Protein AF-A0A4Y2LKD5-F1 (afdb_monomer)

Solvent-accessible surface area (backbone atoms only — not comparable to full-atom values): 12701 Å² total; per-residue (Å²): 136,82,85,85,82,84,82,80,87,75,72,91,69,82,83,75,70,80,81,50,68,47,68,40,66,68,53,30,55,49,43,66,74,71,52,76,78,76,96,69,83,77,82,49,71,68,49,50,55,50,52,51,52,49,51,53,51,49,36,49,56,74,25,33,44,78,57,79,71,76,74,76,83,75,75,57,66,70,58,49,52,47,50,52,50,28,55,50,28,48,54,48,21,74,72,69,66,44,65,65,37,46,53,53,23,54,53,44,47,52,50,48,53,52,52,52,50,51,52,53,48,51,53,50,47,54,55,56,70,70,53,48,93,88,42,72,63,42,58,57,55,53,56,70,69,48,77,77,86,71,80,78,75,66,58,55,44,98,90,64,52,71,42,81,53,72,64,54,44,51,49,44,50,50,52,54,50,51,61,73,70,52,80,82,81,66,81,82,70,84,60,96,80,74,84,72,81,82,78,83,85,130

Radius of gyration: 35.4 Å; Cα contacts (8 Å, |Δi|>4): 92; chains: 1; bounding box: 112×60×82 Å

pLDDT: mean 81.17, std 16.31, range [39.53, 98.19]

Structure (mmCIF, N/CA/C/O backbone):
data_AF-A0A4Y2LKD5-F1
#
_entry.id   AF-A0A4Y2LKD5-F1
#
loop_
_atom_site.group_PDB
_atom_site.id
_atom_site.type_symbol
_atom_site.label_atom_id
_atom_site.label_alt_id
_atom_site.label_comp_id
_atom_site.label_asym_id
_atom_site.label_entity_id
_atom_site.label_seq_id
_atom_site.pdbx_PDB_ins_code
_atom_site.Cartn_x
_atom_site.Cartn_y
_atom_site.Cartn_z
_atom_site.occupancy
_atom_site.B_iso_or_equiv
_atom_site.auth_seq_id
_atom_site.auth_comp_id
_atom_site.auth_asym_id
_atom_site.auth_atom_id
_atom_site.pdbx_PDB_model_num
ATOM 1 N N . HIS A 1 1 ? 27.602 18.304 -46.133 1.00 49.47 1 HIS A N 1
ATOM 2 C CA . HIS A 1 1 ? 28.149 17.913 -44.817 1.00 49.47 1 HIS A CA 1
ATOM 3 C C . HIS A 1 1 ? 27.519 16.594 -44.402 1.00 49.47 1 HIS A C 1
ATOM 5 O O . HIS A 1 1 ? 26.300 16.537 -44.309 1.00 49.47 1 HIS A O 1
ATOM 11 N N . LEU A 1 2 ? 28.315 15.533 -44.248 1.00 43.44 2 LEU A N 1
ATOM 12 C CA . LEU A 1 2 ? 27.830 14.239 -43.754 1.00 43.44 2 LEU A CA 1
ATOM 13 C C . LEU A 1 2 ? 27.886 14.229 -42.217 1.00 43.44 2 LEU A C 1
ATOM 15 O O . LEU A 1 2 ? 28.857 14.745 -41.660 1.00 43.44 2 LEU A O 1
ATOM 19 N N . PRO A 1 3 ? 26.871 13.687 -41.526 1.00 58.53 3 PRO A N 1
ATOM 20 C CA . PRO A 1 3 ?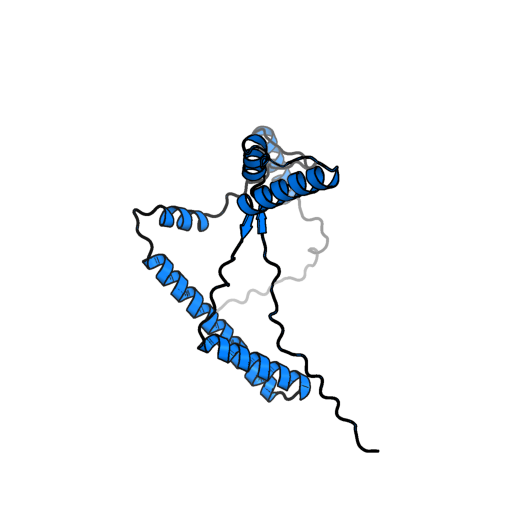 26.861 13.641 -40.071 1.00 58.53 3 PRO A CA 1
ATOM 21 C C . PRO A 1 3 ? 27.871 12.612 -39.549 1.00 58.53 3 PRO A C 1
ATOM 23 O O . PRO A 1 3 ? 27.891 11.461 -39.982 1.00 58.53 3 PRO A O 1
ATOM 26 N N . VAL A 1 4 ? 28.691 13.031 -38.585 1.00 56.66 4 VAL A N 1
ATOM 27 C CA . VAL A 1 4 ? 29.603 12.153 -37.843 1.00 56.66 4 VAL A CA 1
ATOM 28 C C . VAL A 1 4 ? 28.795 11.416 -36.781 1.00 56.66 4 VAL A C 1
ATOM 30 O O . VAL A 1 4 ? 28.179 12.037 -35.916 1.00 56.66 4 VAL A O 1
ATOM 33 N N . THR A 1 5 ? 28.773 10.087 -36.853 1.00 59.06 5 THR A N 1
ATOM 34 C CA . THR A 1 5 ? 28.129 9.237 -35.847 1.00 59.06 5 THR A CA 1
ATOM 35 C C . THR A 1 5 ? 29.167 8.866 -34.792 1.00 59.06 5 THR A C 1
ATOM 37 O O . THR A 1 5 ? 30.138 8.178 -35.094 1.00 59.06 5 THR A O 1
ATOM 40 N N . LEU A 1 6 ? 28.989 9.344 -33.561 1.00 57.38 6 LEU A N 1
ATOM 41 C CA . LEU A 1 6 ? 29.840 8.977 -32.428 1.00 57.38 6 LEU A CA 1
ATOM 42 C C . LEU A 1 6 ? 29.201 7.792 -31.697 1.00 57.38 6 LEU A C 1
ATOM 44 O O . LEU A 1 6 ? 28.106 7.919 -31.152 1.00 57.38 6 LEU A O 1
ATOM 48 N N . ALA A 1 7 ? 29.879 6.645 -31.693 1.00 58.03 7 ALA A N 1
ATOM 49 C CA . ALA A 1 7 ? 29.518 5.495 -30.871 1.00 58.03 7 ALA A CA 1
ATOM 50 C C . ALA A 1 7 ? 30.393 5.505 -29.612 1.00 58.03 7 ALA A C 1
ATOM 52 O O . ALA A 1 7 ? 31.608 5.342 -29.694 1.00 58.03 7 ALA A O 1
ATOM 53 N N . LEU A 1 8 ? 29.778 5.738 -28.453 1.00 58.50 8 LEU A N 1
ATOM 54 C CA . LEU A 1 8 ? 30.445 5.618 -27.160 1.00 58.50 8 LEU A CA 1
ATOM 55 C C . LEU A 1 8 ? 30.251 4.187 -26.656 1.00 58.50 8 LEU A C 1
ATOM 57 O O . LEU A 1 8 ? 29.134 3.795 -26.320 1.00 58.50 8 LEU A O 1
ATOM 61 N N . ASP A 1 9 ? 31.335 3.417 -26.616 1.00 54.53 9 ASP A N 1
ATOM 62 C CA . ASP A 1 9 ? 31.366 2.113 -25.960 1.00 54.53 9 ASP A CA 1
ATOM 63 C C . ASP A 1 9 ? 31.506 2.321 -24.450 1.00 54.53 9 ASP A C 1
ATOM 65 O O . ASP A 1 9 ? 32.598 2.393 -23.885 1.00 54.53 9 ASP A O 1
ATOM 69 N N . THR A 1 10 ? 30.375 2.508 -23.779 1.00 61.59 10 THR A N 1
ATOM 70 C CA . THR A 1 10 ? 30.333 2.400 -22.325 1.00 61.59 10 THR A CA 1
ATOM 71 C C . THR A 1 10 ? 30.221 0.920 -21.989 1.00 61.59 10 THR A C 1
ATOM 73 O O . THR A 1 10 ? 29.119 0.363 -22.000 1.00 61.59 10 THR A O 1
ATOM 76 N N . GLY A 1 11 ? 31.362 0.286 -21.710 1.00 57.94 11 GLY A N 1
ATOM 77 C CA . GLY A 1 11 ? 31.418 -1.076 -21.194 1.00 57.94 11 GLY A CA 1
ATOM 78 C C . GLY A 1 11 ? 30.427 -1.305 -20.046 1.00 57.94 11 GLY A C 1
ATOM 79 O O . GLY A 1 11 ? 30.014 -0.394 -19.324 1.00 57.94 11 GLY A O 1
ATOM 80 N N . ARG A 1 12 ? 29.999 -2.557 -19.892 1.00 51.66 12 ARG A N 1
ATOM 81 C CA . ARG A 1 12 ? 28.982 -2.956 -18.917 1.00 51.66 12 ARG A CA 1
ATOM 82 C C . ARG A 1 12 ? 29.592 -2.981 -17.512 1.00 51.66 12 ARG A C 1
ATOM 84 O O . ARG A 1 12 ? 30.070 -4.015 -17.060 1.00 51.66 12 ARG A O 1
ATOM 91 N N . PHE A 1 13 ? 29.584 -1.848 -16.819 1.00 52.62 13 PHE A N 1
ATOM 92 C CA . PHE A 1 13 ? 29.977 -1.808 -15.412 1.00 52.62 13 PHE A CA 1
ATOM 93 C C . PHE A 1 13 ? 28.852 -2.390 -14.545 1.00 52.62 13 PHE A C 1
ATOM 95 O O . PHE A 1 13 ? 27.688 -2.015 -14.730 1.00 52.62 13 PHE A O 1
ATOM 102 N N . PRO A 1 14 ? 29.146 -3.302 -13.602 1.00 48.81 14 PRO A N 1
ATOM 103 C CA . PRO A 1 14 ? 28.166 -3.686 -12.601 1.00 48.81 14 PRO A CA 1
ATOM 104 C C . PRO A 1 14 ? 27.797 -2.438 -11.791 1.00 48.81 14 PRO A C 1
ATOM 106 O O . PRO A 1 14 ? 28.651 -1.792 -11.186 1.00 48.81 14 PRO A O 1
ATOM 109 N N . ILE A 1 15 ? 26.514 -2.074 -11.803 1.00 49.25 15 ILE A N 1
ATOM 110 C CA . ILE A 1 15 ? 25.981 -1.056 -10.897 1.00 49.25 15 ILE A CA 1
ATOM 111 C C . ILE A 1 15 ? 25.926 -1.719 -9.521 1.00 49.25 15 ILE A C 1
ATOM 113 O O . ILE A 1 15 ? 24.925 -2.338 -9.161 1.00 49.25 15 ILE A O 1
ATOM 117 N N . ASN A 1 16 ? 27.023 -1.638 -8.774 1.00 50.56 16 ASN A N 1
ATOM 118 C CA . ASN A 1 16 ? 27.035 -2.031 -7.375 1.00 50.56 16 ASN A CA 1
ATOM 119 C C . ASN A 1 16 ? 26.176 -1.010 -6.625 1.00 50.56 16 ASN A C 1
ATOM 121 O O . ASN A 1 16 ? 26.590 0.124 -6.389 1.00 50.56 16 ASN A O 1
ATOM 125 N N . SER A 1 17 ? 24.939 -1.385 -6.304 1.00 53.03 17 SER A N 1
ATOM 126 C CA . SER A 1 17 ? 24.147 -0.652 -5.320 1.00 53.03 17 SER A CA 1
ATOM 127 C C . SER A 1 17 ? 24.956 -0.561 -4.022 1.00 53.03 17 SER A C 1
ATOM 129 O O . SER A 1 17 ? 25.536 -1.580 -3.639 1.00 53.03 17 SER A O 1
ATOM 131 N N . PRO A 1 18 ? 25.013 0.605 -3.352 1.00 56.25 18 PRO A N 1
ATOM 132 C CA . PRO A 1 18 ? 25.802 0.759 -2.138 1.00 56.25 18 PRO A CA 1
ATOM 133 C C . PRO A 1 18 ? 25.390 -0.313 -1.130 1.00 56.25 18 PRO A C 1
ATOM 135 O O . PRO A 1 18 ? 24.211 -0.447 -0.793 1.00 56.25 18 PRO A O 1
ATOM 138 N N . GLU A 1 19 ? 26.359 -1.114 -0.694 1.00 59.44 19 GLU A N 1
ATOM 139 C CA . GLU A 1 19 ? 26.136 -2.139 0.313 1.00 59.44 19 GLU A CA 1
ATOM 140 C C . GLU A 1 19 ? 25.688 -1.449 1.602 1.00 59.44 19 GLU A C 1
ATOM 142 O O . GLU A 1 19 ? 26.428 -0.698 2.238 1.00 59.44 19 GLU A O 1
ATOM 147 N N . HIS A 1 20 ? 24.425 -1.647 1.968 1.00 62.00 20 HIS A N 1
ATOM 148 C CA . HIS A 1 20 ? 23.896 -1.103 3.205 1.00 62.00 20 HIS A CA 1
ATOM 149 C C . HIS A 1 20 ? 24.354 -1.993 4.361 1.00 62.00 20 HIS A C 1
ATOM 151 O O . HIS A 1 20 ? 23.748 -3.023 4.658 1.00 6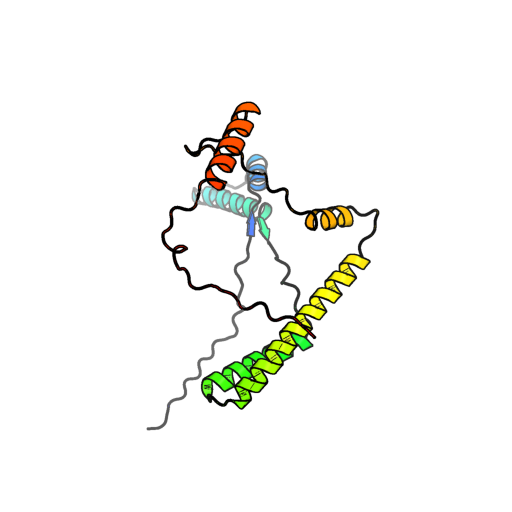2.00 20 HIS A O 1
ATOM 157 N N . PHE A 1 21 ? 25.433 -1.592 5.025 1.00 70.00 21 PHE A N 1
ATOM 158 C CA . PHE A 1 21 ? 25.868 -2.216 6.267 1.00 70.00 21 PHE A CA 1
ATOM 159 C C . PHE A 1 21 ? 25.026 -1.727 7.442 1.00 70.00 21 PHE A C 1
ATOM 161 O O . PHE A 1 21 ? 24.611 -0.569 7.513 1.00 70.00 21 PHE A O 1
ATOM 168 N N . SER A 1 22 ? 24.770 -2.628 8.383 1.00 78.00 22 SER A N 1
ATOM 169 C CA . SER A 1 22 ? 24.226 -2.278 9.686 1.00 78.00 22 SER A CA 1
ATOM 170 C C . SER A 1 22 ? 25.164 -2.754 10.766 1.00 78.00 22 SER A C 1
ATOM 172 O O . SER A 1 22 ? 25.283 -3.955 11.007 1.00 78.00 22 SER A O 1
ATOM 174 N N . THR A 1 23 ? 25.782 -1.800 11.443 1.00 83.50 23 THR A N 1
ATOM 175 C CA . THR A 1 23 ? 26.684 -2.064 12.558 1.00 83.50 23 THR A CA 1
ATOM 176 C C . THR A 1 23 ? 25.889 -2.183 13.852 1.00 83.50 23 THR A C 1
ATOM 178 O O . THR A 1 23 ? 25.117 -1.288 14.205 1.00 83.50 23 THR A O 1
ATOM 181 N N . ASN A 1 24 ? 26.065 -3.291 14.573 1.00 88.44 24 ASN A N 1
ATOM 182 C CA . ASN A 1 24 ? 25.613 -3.406 15.952 1.00 88.44 24 ASN A CA 1
ATOM 183 C C . ASN A 1 24 ? 26.645 -2.723 16.862 1.00 88.44 24 ASN A C 1
ATOM 185 O O . ASN A 1 24 ? 27.663 -3.314 17.218 1.00 88.44 24 ASN A O 1
ATOM 189 N N . TRP A 1 25 ? 26.375 -1.472 17.240 1.00 89.00 25 TRP A N 1
ATOM 190 C CA . TRP A 1 25 ? 27.285 -0.662 18.055 1.00 89.00 25 TRP A CA 1
ATOM 191 C C . TRP A 1 25 ? 27.527 -1.216 19.465 1.00 89.00 25 TRP A C 1
ATOM 193 O O . TRP A 1 25 ? 28.579 -0.953 20.045 1.00 89.00 25 TRP A O 1
ATOM 203 N N . GLU A 1 26 ? 26.590 -1.976 20.034 1.00 89.94 26 GLU A N 1
ATOM 204 C CA . GLU A 1 26 ? 26.798 -2.638 21.328 1.00 89.94 26 GLU A CA 1
ATOM 205 C C . GLU A 1 26 ? 27.777 -3.800 21.193 1.00 89.94 26 GLU A C 1
ATOM 207 O O . GLU A 1 26 ? 28.719 -3.898 21.979 1.00 89.94 26 GLU A O 1
ATOM 212 N N . ASN A 1 27 ? 27.623 -4.612 20.143 1.00 89.19 27 ASN A N 1
ATOM 213 C CA . ASN A 1 27 ? 28.560 -5.692 19.847 1.00 89.19 27 ASN A CA 1
ATOM 214 C C . ASN A 1 27 ? 29.949 -5.148 19.478 1.00 89.19 27 ASN A C 1
ATOM 216 O O . ASN A 1 27 ? 30.952 -5.647 19.968 1.00 89.19 27 ASN A O 1
ATOM 220 N N . PHE A 1 28 ? 30.020 -4.062 18.701 1.00 91.00 28 PHE A N 1
ATOM 221 C CA . PHE A 1 28 ? 31.280 -3.376 18.399 1.00 91.00 28 PHE A CA 1
ATOM 222 C C . PHE A 1 28 ? 32.025 -2.961 19.675 1.00 91.00 28 PHE A C 1
ATOM 224 O O . PHE A 1 28 ? 33.202 -3.270 19.847 1.00 91.00 28 PHE A O 1
ATOM 231 N N . ARG A 1 29 ? 31.323 -2.316 20.619 1.00 89.50 29 ARG A N 1
ATOM 232 C CA . ARG A 1 29 ? 31.902 -1.939 21.920 1.00 89.50 29 ARG A CA 1
ATOM 233 C C . ARG A 1 29 ? 32.320 -3.154 22.738 1.00 89.50 29 ARG A C 1
ATOM 235 O O . ARG A 1 29 ? 33.318 -3.080 23.445 1.00 89.50 29 ARG A O 1
ATOM 242 N N . HIS A 1 30 ? 31.557 -4.241 22.675 1.00 90.88 30 HIS A N 1
ATOM 243 C CA . HIS A 1 30 ? 31.904 -5.485 23.349 1.00 90.88 30 HIS A CA 1
ATOM 244 C C . HIS A 1 30 ? 33.199 -6.078 22.775 1.00 90.88 30 HIS A C 1
ATOM 246 O O . HIS A 1 30 ? 34.120 -6.372 23.529 1.00 90.88 30 HIS A O 1
ATOM 252 N N . ILE A 1 31 ? 33.319 -6.163 21.448 1.00 88.94 31 ILE A N 1
ATOM 253 C CA . ILE A 1 31 ? 34.521 -6.661 20.769 1.00 88.94 31 ILE A CA 1
ATOM 254 C C . ILE A 1 31 ? 35.739 -5.817 21.153 1.00 88.94 31 ILE A C 1
ATOM 256 O O . ILE A 1 31 ? 36.738 -6.376 21.585 1.00 88.94 31 ILE A O 1
ATOM 260 N N . LEU A 1 32 ? 35.643 -4.484 21.120 1.00 88.12 32 LEU A N 1
ATOM 261 C CA . LEU A 1 32 ? 36.763 -3.620 21.515 1.00 88.12 32 LEU A CA 1
ATOM 262 C C . LEU A 1 32 ? 37.171 -3.757 22.987 1.00 88.12 32 LEU A C 1
ATOM 264 O O . LEU A 1 32 ? 38.333 -3.554 23.320 1.00 88.12 32 LEU A O 1
ATOM 268 N N . LYS A 1 33 ? 36.228 -4.074 23.881 1.00 86.88 33 LYS A N 1
ATOM 269 C CA . LYS A 1 33 ? 36.523 -4.242 25.311 1.00 86.88 33 LYS A CA 1
ATOM 270 C C . LYS A 1 33 ? 37.221 -5.560 25.628 1.00 86.88 33 LYS A C 1
ATOM 272 O O . LYS A 1 33 ? 38.005 -5.603 26.569 1.00 86.88 33 LYS A O 1
ATOM 277 N N . PHE A 1 34 ? 36.897 -6.626 24.898 1.00 84.31 34 PHE A N 1
ATOM 278 C CA . PHE A 1 34 ? 37.325 -7.984 25.243 1.00 84.31 34 PHE A CA 1
ATOM 279 C C . PHE A 1 34 ? 38.335 -8.589 24.267 1.00 84.31 34 PHE A C 1
ATOM 281 O O . PHE A 1 34 ? 38.981 -9.575 24.616 1.00 84.31 34 PHE A O 1
ATOM 288 N N . LYS A 1 35 ? 38.496 -8.024 23.065 1.00 82.19 35 LYS A N 1
ATOM 289 C CA . LYS A 1 35 ? 39.458 -8.504 22.073 1.00 82.19 35 LYS A CA 1
ATOM 290 C C . LYS A 1 35 ? 40.810 -7.818 22.299 1.00 82.19 35 LYS A C 1
ATOM 292 O O . LYS A 1 35 ? 40.906 -6.604 22.116 1.00 82.19 35 LYS A O 1
ATOM 297 N N . PRO A 1 36 ? 41.853 -8.556 22.716 1.00 75.38 36 PRO A N 1
ATOM 298 C CA . PRO A 1 36 ? 43.182 -7.984 22.854 1.00 75.38 36 PRO A CA 1
ATOM 299 C C . PRO A 1 36 ? 43.731 -7.595 21.479 1.00 75.38 36 PRO A C 1
ATOM 301 O O . PRO A 1 36 ? 43.427 -8.240 20.472 1.00 75.38 36 PRO A O 1
ATOM 304 N N . LEU A 1 37 ? 44.559 -6.550 21.445 1.00 72.25 37 LEU A N 1
ATOM 305 C CA . LEU A 1 37 ? 45.289 -6.186 20.235 1.00 72.25 37 LEU A CA 1
ATOM 306 C C . LEU A 1 37 ? 46.183 -7.359 19.797 1.00 72.25 37 LEU A C 1
ATOM 308 O O . LEU A 1 37 ? 46.749 -8.049 20.654 1.00 72.25 37 LEU A O 1
ATOM 312 N N . PRO A 1 38 ? 46.322 -7.602 18.483 1.00 70.69 38 PRO A N 1
ATOM 313 C CA . PRO A 1 38 ? 47.222 -8.632 17.988 1.00 70.69 38 PRO A CA 1
ATOM 314 C C . PRO A 1 38 ? 48.655 -8.338 18.442 1.00 70.69 38 PRO A C 1
ATOM 316 O O . PRO A 1 38 ? 49.066 -7.183 18.535 1.00 70.69 38 PRO A O 1
ATOM 319 N N . ALA A 1 39 ? 49.430 -9.387 18.716 1.00 70.31 39 ALA A N 1
ATOM 320 C CA . ALA A 1 39 ? 50.832 -9.241 19.086 1.00 70.31 39 ALA A CA 1
ATOM 321 C C . ALA A 1 39 ? 51.637 -8.703 17.887 1.00 70.31 39 ALA A C 1
ATOM 323 O O . ALA A 1 39 ? 5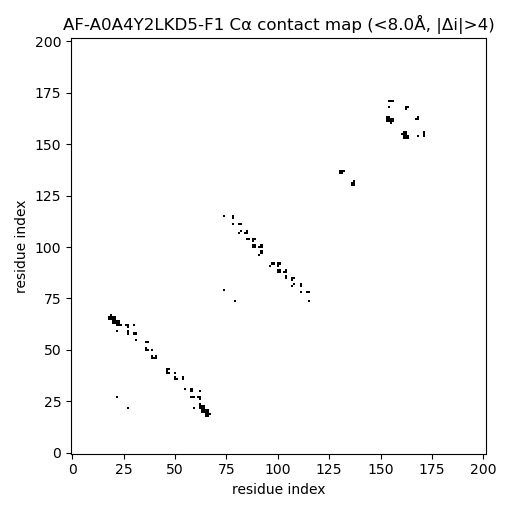2.036 -9.458 17.001 1.00 70.31 39 ALA A O 1
ATOM 324 N N . CYS A 1 40 ? 51.858 -7.391 17.850 1.00 66.75 40 CYS A N 1
ATOM 325 C CA . CYS A 1 40 ? 52.646 -6.706 16.833 1.00 66.75 40 CYS A CA 1
ATOM 326 C C . CYS A 1 40 ? 54.023 -6.312 17.384 1.00 66.75 40 CYS A C 1
ATOM 328 O O . CYS A 1 40 ? 54.165 -5.899 18.535 1.00 66.75 40 CYS A O 1
ATOM 330 N N . LYS A 1 41 ? 55.063 -6.460 16.556 1.00 71.81 41 LYS A N 1
ATOM 331 C CA . LYS A 1 41 ? 56.413 -5.983 16.875 1.00 71.81 41 LYS A CA 1
ATOM 332 C C . LYS A 1 41 ? 56.439 -4.477 16.643 1.00 71.81 41 LYS A C 1
ATOM 334 O O . LYS A 1 41 ? 56.496 -4.043 15.501 1.00 71.81 41 LYS A O 1
ATOM 339 N N . ILE A 1 42 ? 56.348 -3.706 17.719 1.00 68.94 42 ILE A N 1
ATOM 340 C CA . ILE A 1 42 ? 56.324 -2.245 17.655 1.00 68.94 42 ILE A CA 1
ATOM 341 C C . ILE A 1 42 ? 57.756 -1.768 17.418 1.00 68.94 42 ILE A C 1
ATOM 343 O O . ILE A 1 42 ? 58.559 -1.735 18.350 1.00 68.94 42 ILE A O 1
ATOM 347 N N . THR A 1 43 ? 58.087 -1.473 16.163 1.00 76.44 43 THR A N 1
ATOM 348 C CA . THR A 1 43 ? 59.426 -0.997 15.778 1.00 76.44 43 THR A CA 1
ATOM 349 C C . THR A 1 43 ? 59.366 0.450 15.280 1.00 76.44 43 THR A C 1
ATOM 351 O O . THR A 1 43 ? 60.344 1.180 15.418 1.00 76.44 43 THR A O 1
ATOM 354 N N . SER A 1 44 ? 58.205 0.874 14.768 1.00 81.00 44 SER A N 1
ATOM 355 C CA . SER A 1 44 ? 57.885 2.225 14.298 1.00 81.00 44 SER A CA 1
ATOM 356 C C . SER A 1 44 ? 56.498 2.678 14.780 1.00 81.00 44 SER A C 1
ATOM 358 O O . SER A 1 44 ? 55.652 1.850 15.116 1.00 81.00 44 SER A O 1
ATOM 360 N N . ASP A 1 45 ? 56.247 3.989 14.780 1.00 81.00 45 ASP A N 1
ATOM 361 C CA . ASP A 1 45 ? 54.935 4.586 15.087 1.00 81.00 45 ASP A CA 1
ATOM 362 C C . ASP A 1 45 ? 53.858 4.135 14.079 1.00 81.00 45 ASP A C 1
ATOM 364 O O . ASP A 1 45 ? 52.751 3.751 14.457 1.00 81.00 45 ASP A O 1
ATOM 368 N N . ASP A 1 46 ? 54.245 4.003 12.805 1.00 82.06 46 ASP A N 1
ATOM 369 C CA . ASP A 1 46 ? 53.399 3.444 11.742 1.00 82.06 46 ASP A CA 1
ATOM 370 C C . ASP A 1 46 ? 52.915 2.016 12.059 1.00 82.06 46 ASP A C 1
ATOM 372 O O . ASP A 1 46 ? 51.818 1.618 11.658 1.00 82.06 46 ASP A O 1
ATOM 376 N N . ASP A 1 47 ? 53.704 1.218 12.787 1.00 78.31 47 ASP A N 1
ATOM 377 C CA . ASP A 1 47 ? 53.307 -0.146 13.158 1.00 78.31 47 ASP A CA 1
ATOM 378 C C . ASP A 1 47 ? 52.164 -0.126 14.185 1.00 78.31 47 ASP A C 1
ATOM 380 O O . ASP A 1 47 ? 51.289 -0.997 14.166 1.00 78.31 47 ASP A O 1
ATOM 384 N N . VAL A 1 48 ? 52.149 0.884 15.062 1.00 79.62 48 VAL A N 1
ATOM 385 C CA . VAL A 1 48 ? 51.100 1.089 16.069 1.00 79.62 48 VAL A CA 1
ATOM 386 C C . VAL A 1 48 ? 49.810 1.534 15.392 1.00 79.62 48 VAL A C 1
ATOM 388 O O . VAL A 1 48 ? 48.757 0.936 15.630 1.00 79.62 48 VAL A O 1
ATOM 391 N N . GLU A 1 49 ? 49.881 2.535 14.512 1.00 84.88 49 GLU A N 1
ATOM 392 C CA . GLU A 1 49 ? 48.708 3.036 13.790 1.00 84.88 49 GLU A CA 1
ATOM 393 C C . GLU A 1 49 ? 48.065 1.944 12.931 1.00 84.88 49 GLU A C 1
ATOM 395 O O . GLU A 1 49 ? 46.844 1.761 12.954 1.00 84.88 49 GLU A O 1
ATOM 400 N N . ASN A 1 50 ? 48.880 1.150 12.233 1.00 83.94 50 ASN A N 1
ATOM 401 C CA . ASN A 1 50 ? 48.392 0.052 11.406 1.00 83.94 50 ASN A CA 1
ATOM 402 C C . ASN A 1 50 ? 47.741 -1.065 12.234 1.00 83.94 50 ASN A C 1
ATOM 404 O O . ASN A 1 50 ? 46.706 -1.600 11.825 1.00 83.94 50 ASN A O 1
ATOM 408 N N . ALA A 1 51 ? 48.290 -1.398 13.407 1.00 82.19 51 ALA A N 1
ATOM 409 C CA . ALA A 1 51 ? 47.699 -2.393 14.303 1.00 82.19 51 ALA A CA 1
ATOM 410 C C . ALA A 1 51 ? 46.347 -1.926 14.870 1.00 82.19 51 ALA A C 1
ATOM 412 O O . ALA A 1 51 ? 45.370 -2.683 14.868 1.00 82.19 51 ALA A O 1
ATOM 413 N N . VAL A 1 52 ? 46.260 -0.661 15.294 1.00 84.50 52 VAL A N 1
ATOM 414 C CA . VAL A 1 52 ? 45.013 -0.061 15.789 1.00 84.50 52 VAL A CA 1
ATOM 415 C C . VAL A 1 52 ? 43.975 0.001 14.672 1.00 84.50 52 VAL A C 1
ATOM 417 O O . VAL A 1 52 ? 42.856 -0.482 14.845 1.00 84.50 52 VAL A O 1
ATOM 420 N N . HIS A 1 53 ? 44.344 0.508 13.496 1.00 85.94 53 HIS A N 1
ATOM 421 C CA . HIS A 1 53 ? 43.448 0.592 12.343 1.00 85.94 53 HIS A CA 1
ATOM 422 C C . HIS A 1 53 ? 42.952 -0.780 11.883 1.00 85.94 53 HIS A C 1
ATOM 424 O O . HIS A 1 53 ? 41.769 -0.946 11.582 1.00 85.94 53 HIS A O 1
ATOM 430 N N . GLY A 1 54 ? 43.838 -1.779 11.870 1.00 84.69 54 GLY A N 1
ATOM 431 C CA . GLY A 1 54 ? 43.496 -3.167 11.572 1.00 84.69 54 GLY A CA 1
ATOM 432 C C . GLY A 1 54 ? 42.468 -3.724 12.553 1.00 84.69 54 GLY A C 1
ATOM 433 O O . GLY A 1 54 ? 41.427 -4.220 12.125 1.00 84.69 54 GLY A O 1
ATOM 434 N N . SER A 1 55 ? 42.704 -3.559 13.857 1.00 85.25 55 SER A N 1
ATOM 435 C CA . SER A 1 55 ? 41.789 -4.039 14.902 1.00 85.25 55 SER A CA 1
ATOM 436 C C . SER A 1 55 ? 40.418 -3.350 14.865 1.00 85.25 55 SER A C 1
ATOM 438 O O . SER A 1 55 ? 39.389 -4.005 15.028 1.00 85.25 55 SER A O 1
ATOM 440 N N . LEU A 1 56 ? 40.379 -2.043 14.573 1.00 88.06 56 LEU A N 1
ATOM 441 C CA . LEU A 1 56 ? 39.137 -1.285 14.420 1.00 88.06 56 LEU A CA 1
ATOM 442 C C . LEU A 1 56 ? 38.350 -1.741 13.193 1.00 88.06 56 LEU A C 1
ATOM 444 O O . LEU A 1 56 ? 37.136 -1.920 13.281 1.00 88.06 56 LEU A O 1
ATOM 448 N N . LYS A 1 57 ? 39.028 -1.956 12.059 1.00 87.06 57 LYS A N 1
ATOM 449 C CA . LYS A 1 57 ? 38.403 -2.497 10.846 1.00 87.06 57 LYS A CA 1
ATOM 450 C C . LYS A 1 57 ? 37.858 -3.898 11.078 1.00 87.06 57 LYS A C 1
ATOM 452 O O . LYS A 1 57 ? 36.728 -4.166 10.692 1.00 87.06 57 LYS A O 1
ATOM 457 N N . GLU A 1 58 ? 38.622 -4.758 11.740 1.00 86.69 58 GLU A N 1
ATOM 458 C CA . GLU A 1 58 ? 38.215 -6.126 12.049 1.00 86.69 58 GLU A CA 1
ATOM 459 C C . GLU A 1 58 ? 36.984 -6.137 12.969 1.00 86.69 58 GLU A C 1
ATOM 461 O O . GLU A 1 58 ? 35.955 -6.720 12.621 1.00 86.69 58 GLU A O 1
ATOM 466 N N . ALA A 1 59 ? 37.018 -5.381 14.071 1.00 87.25 59 ALA A N 1
ATOM 467 C CA . ALA A 1 5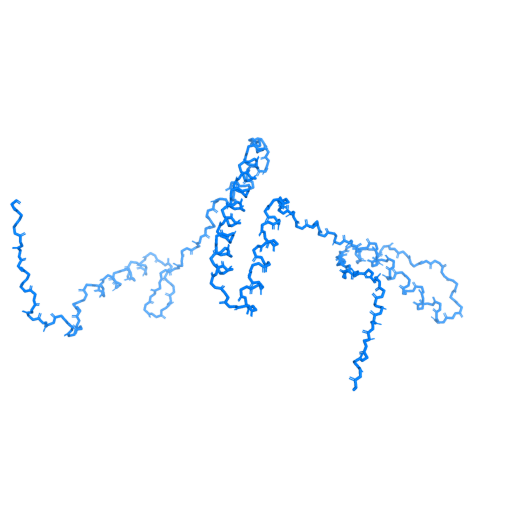9 ? 35.874 -5.221 14.969 1.00 87.25 59 ALA A CA 1
ATOM 468 C C . ALA A 1 59 ? 34.651 -4.624 14.252 1.00 87.25 59 ALA A C 1
ATOM 470 O O . ALA A 1 59 ? 33.510 -5.013 14.519 1.00 87.25 59 ALA A O 1
ATOM 471 N N . LEU A 1 60 ? 34.862 -3.694 13.317 1.00 87.44 60 LEU A N 1
ATOM 472 C CA . LEU A 1 60 ? 33.794 -3.104 12.513 1.00 87.44 60 LEU A CA 1
ATOM 473 C C . LEU A 1 60 ? 33.183 -4.123 11.546 1.00 87.44 60 LEU A C 1
ATOM 475 O O . LEU A 1 60 ? 31.962 -4.144 11.401 1.00 87.44 60 LEU A O 1
ATOM 479 N N . THR A 1 61 ? 33.995 -4.975 10.915 1.00 85.19 61 THR A N 1
ATOM 480 C CA . THR A 1 61 ? 33.504 -6.048 10.038 1.00 85.19 61 THR A CA 1
ATOM 481 C C . THR A 1 61 ? 32.772 -7.141 10.812 1.00 85.19 61 THR A C 1
ATOM 483 O O . THR A 1 61 ? 31.717 -7.575 10.369 1.00 85.19 61 THR A O 1
ATOM 486 N N . GLU A 1 62 ? 33.255 -7.524 11.997 1.00 86.56 62 GLU A N 1
ATOM 487 C CA . GLU A 1 62 ? 32.617 -8.534 12.855 1.00 86.56 62 GLU A CA 1
ATOM 488 C C . GLU A 1 62 ? 31.287 -8.051 13.450 1.00 86.56 62 GLU A C 1
ATOM 490 O O . GLU A 1 62 ? 30.341 -8.820 13.622 1.00 86.56 62 GLU A O 1
ATOM 495 N N . SER A 1 63 ? 31.198 -6.760 13.776 1.00 86.62 63 SER A N 1
ATOM 496 C CA . SER A 1 63 ? 29.979 -6.147 14.318 1.00 86.62 63 SER A CA 1
ATOM 497 C C . SER A 1 63 ? 29.005 -5.657 13.246 1.00 86.62 63 SER A C 1
ATOM 499 O O . SER A 1 63 ? 27.859 -5.321 13.571 1.00 86.62 63 SER A O 1
ATOM 501 N N . SER A 1 64 ? 29.430 -5.604 11.983 1.00 85.94 64 SER A N 1
ATOM 502 C CA . SER A 1 64 ? 28.583 -5.209 10.862 1.00 85.94 64 SER A CA 1
ATOM 503 C C . SER A 1 64 ? 27.969 -6.419 10.187 1.00 85.94 64 SER A C 1
ATOM 505 O O . SER A 1 64 ? 28.632 -7.386 9.840 1.00 85.94 64 SER A O 1
ATOM 507 N N . THR A 1 65 ? 26.670 -6.331 9.940 1.00 79.56 65 THR A N 1
ATOM 508 C CA . THR A 1 65 ? 25.946 -7.307 9.128 1.00 79.56 65 THR A CA 1
ATOM 509 C C . THR A 1 65 ? 25.521 -6.641 7.830 1.00 79.56 65 THR A C 1
ATOM 511 O O . THR A 1 65 ? 25.023 -5.508 7.827 1.00 79.56 65 THR A O 1
ATOM 514 N N . GLN A 1 66 ? 25.741 -7.327 6.710 1.00 70.75 66 GLN A N 1
ATOM 515 C CA . GLN A 1 66 ? 25.249 -6.873 5.417 1.00 70.75 66 GLN A CA 1
ATOM 516 C C . GLN A 1 66 ? 23.725 -6.984 5.425 1.00 70.75 66 GLN A C 1
ATOM 518 O O . GLN A 1 66 ? 23.166 -8.074 5.567 1.00 70.75 66 GLN A O 1
ATOM 523 N N . LYS A 1 67 ? 23.028 -5.850 5.302 1.00 65.19 67 LYS A N 1
ATOM 524 C CA . LYS A 1 67 ? 21.574 -5.868 5.163 1.00 65.19 67 LYS A CA 1
ATOM 525 C C . LYS A 1 67 ? 21.235 -6.181 3.718 1.00 65.19 67 LYS A C 1
ATOM 527 O O . LYS A 1 67 ? 21.043 -5.280 2.904 1.00 65.19 67 LYS A O 1
ATOM 532 N N . PHE A 1 68 ? 21.093 -7.463 3.414 1.00 62.50 68 PHE A N 1
ATOM 533 C CA . PHE A 1 68 ? 20.319 -7.862 2.252 1.00 62.50 68 PHE A CA 1
ATOM 534 C C . PHE A 1 68 ? 18.855 -7.568 2.568 1.00 62.50 68 PHE A C 1
ATOM 536 O O . PHE A 1 68 ? 18.229 -8.230 3.393 1.00 62.50 68 PHE A O 1
ATOM 543 N N . LYS A 1 69 ? 18.310 -6.510 1.967 1.00 63.28 69 LYS A N 1
ATOM 544 C CA . LYS A 1 69 ? 16.859 -6.434 1.833 1.00 63.28 69 LYS A CA 1
ATOM 545 C C . LYS A 1 69 ? 16.506 -7.427 0.745 1.00 63.28 69 LYS A C 1
ATOM 547 O O . LYS A 1 69 ? 16.981 -7.262 -0.380 1.00 63.28 69 LYS A O 1
ATOM 552 N N . ASP A 1 70 ? 15.693 -8.423 1.078 1.00 64.69 70 ASP A N 1
ATOM 553 C CA . ASP A 1 70 ? 15.087 -9.251 0.047 1.00 64.69 70 ASP A CA 1
ATOM 554 C C . ASP A 1 70 ? 14.454 -8.316 -0.988 1.00 64.69 70 ASP A C 1
ATOM 556 O O . ASP A 1 70 ? 13.758 -7.358 -0.608 1.00 64.69 70 ASP A O 1
ATOM 560 N N . PRO A 1 71 ? 14.737 -8.519 -2.287 1.00 69.81 71 PRO A N 1
ATOM 561 C CA . PRO A 1 71 ? 14.103 -7.731 -3.319 1.00 69.81 71 PRO A CA 1
ATOM 562 C C . PRO A 1 71 ? 12.588 -7.779 -3.112 1.00 69.81 71 PRO A C 1
ATOM 564 O O . PRO A 1 71 ? 12.055 -8.851 -2.807 1.00 69.81 71 PRO A O 1
ATOM 567 N N . PRO A 1 72 ? 11.881 -6.648 -3.277 1.00 74.12 72 PRO A N 1
ATOM 568 C CA . PRO A 1 72 ? 10.434 -6.661 -3.180 1.00 74.12 72 PRO A CA 1
ATOM 569 C C . PRO A 1 72 ? 9.889 -7.720 -4.134 1.00 74.12 72 PRO A C 1
ATOM 571 O O . PRO A 1 72 ? 10.338 -7.837 -5.281 1.00 74.12 72 PRO A O 1
ATOM 574 N N . GLU A 1 73 ? 8.943 -8.508 -3.633 1.00 80.88 73 GLU A N 1
ATOM 575 C CA . GLU A 1 73 ? 8.358 -9.597 -4.396 1.00 80.88 73 GLU A CA 1
ATOM 576 C C . GLU A 1 73 ? 7.794 -9.061 -5.712 1.00 80.88 73 GLU A C 1
ATOM 578 O O . GLU A 1 73 ? 7.029 -8.092 -5.749 1.00 80.88 73 GLU A O 1
ATOM 583 N N . LYS A 1 74 ? 8.241 -9.661 -6.815 1.00 86.06 74 LYS A N 1
ATOM 584 C CA . LYS A 1 74 ? 7.888 -9.196 -8.152 1.00 86.06 74 LYS A CA 1
ATOM 585 C C . LYS A 1 74 ? 6.461 -9.627 -8.472 1.00 86.06 74 LYS A C 1
ATOM 587 O O . LYS A 1 74 ? 6.073 -10.754 -8.185 1.00 86.06 74 LYS A O 1
ATOM 592 N N . LEU A 1 75 ? 5.712 -8.739 -9.126 1.00 90.75 75 LEU A N 1
ATOM 593 C CA . LEU A 1 75 ? 4.411 -9.085 -9.698 1.00 90.75 75 LEU A CA 1
ATOM 594 C C . LEU A 1 75 ? 4.550 -10.224 -10.729 1.00 90.75 75 LEU A C 1
ATOM 596 O O . LEU A 1 75 ? 5.619 -10.350 -11.346 1.00 90.75 75 LEU A O 1
ATOM 600 N N . PRO A 1 76 ? 3.471 -10.994 -10.965 1.00 94.12 76 PRO A N 1
ATOM 601 C CA . PRO A 1 76 ? 3.398 -11.969 -12.047 1.00 94.12 76 PRO A CA 1
ATOM 602 C C . PRO A 1 76 ? 3.851 -11.386 -13.388 1.00 94.12 76 PRO A C 1
ATOM 604 O O . PRO A 1 76 ? 3.641 -10.200 -13.663 1.00 94.12 76 PRO A O 1
ATOM 607 N N . LEU A 1 77 ? 4.471 -12.226 -14.221 1.00 94.06 77 LEU A N 1
ATOM 608 C CA . LEU A 1 77 ? 5.011 -11.814 -15.522 1.00 94.06 77 LEU A CA 1
ATOM 609 C C . LEU A 1 77 ? 3.939 -11.163 -16.401 1.00 94.06 77 LEU A C 1
ATOM 611 O O . LEU A 1 77 ? 4.175 -10.084 -16.927 1.00 94.06 77 LEU A O 1
ATOM 615 N N . GLU A 1 78 ? 2.736 -11.731 -16.433 1.00 94.75 78 GLU A N 1
ATOM 616 C CA . GLU A 1 78 ? 1.602 -11.220 -17.213 1.00 94.75 78 GLU A CA 1
ATOM 617 C C . GLU A 1 78 ? 1.272 -9.753 -16.883 1.00 94.75 78 GLU A C 1
ATOM 619 O O . GLU A 1 78 ? 1.197 -8.899 -17.768 1.00 94.75 78 GLU A O 1
ATOM 624 N N . ILE A 1 79 ? 1.168 -9.422 -15.590 1.00 96.06 79 ILE A N 1
ATOM 625 C CA . ILE A 1 79 ? 0.887 -8.053 -15.129 1.00 96.06 79 ILE A CA 1
ATOM 626 C C . ILE A 1 79 ? 2.050 -7.120 -15.487 1.00 96.06 79 ILE A C 1
ATOM 628 O O . ILE A 1 79 ? 1.848 -5.960 -15.860 1.00 96.06 79 ILE A O 1
ATOM 632 N N . ARG A 1 80 ? 3.290 -7.612 -15.389 1.00 96.38 80 ARG A N 1
ATOM 633 C CA . ARG A 1 80 ? 4.484 -6.838 -15.749 1.00 96.38 80 ARG A CA 1
ATOM 634 C C . ARG A 1 80 ? 4.530 -6.541 -17.245 1.00 96.38 80 ARG A C 1
ATOM 636 O O . ARG A 1 80 ? 4.821 -5.403 -17.613 1.00 96.38 80 ARG A O 1
ATOM 643 N N . ASP A 1 81 ? 4.181 -7.498 -18.090 1.00 97.31 81 ASP A N 1
ATOM 644 C CA . ASP A 1 81 ? 4.139 -7.317 -19.540 1.00 97.31 81 ASP A CA 1
ATOM 645 C C . ASP A 1 81 ? 3.072 -6.290 -19.933 1.00 97.31 81 ASP A C 1
ATOM 647 O O . ASP A 1 81 ? 3.347 -5.368 -20.709 1.00 97.31 81 ASP A O 1
ATOM 651 N N . LYS A 1 82 ? 1.899 -6.321 -19.287 1.00 97.00 82 LYS A N 1
ATOM 652 C CA . LYS A 1 82 ? 0.881 -5.271 -19.451 1.00 97.00 82 LYS A CA 1
ATOM 653 C C . LYS A 1 82 ? 1.344 -3.902 -18.952 1.00 97.00 82 LYS A C 1
ATOM 655 O O . LYS A 1 82 ? 1.062 -2.885 -19.586 1.00 97.00 82 LYS A O 1
ATOM 660 N N . ILE A 1 83 ? 2.105 -3.838 -17.858 1.00 97.44 83 ILE A N 1
ATOM 661 C CA . ILE A 1 83 ? 2.749 -2.600 -17.387 1.00 97.44 83 ILE A CA 1
ATOM 662 C C . ILE A 1 83 ? 3.718 -2.052 -18.445 1.00 97.44 83 ILE A C 1
ATOM 664 O O . ILE A 1 83 ? 3.726 -0.841 -18.703 1.00 97.44 83 ILE A O 1
ATOM 668 N N . HIS A 1 84 ? 4.519 -2.919 -19.068 1.00 97.81 84 HIS A N 1
ATOM 669 C CA . HIS A 1 84 ? 5.433 -2.537 -20.142 1.00 97.81 84 HIS A CA 1
ATOM 670 C C . HIS A 1 84 ? 4.670 -2.008 -21.362 1.00 97.81 84 HIS A C 1
ATOM 672 O O . HIS A 1 84 ? 5.008 -0.927 -21.858 1.00 97.81 84 HIS A O 1
ATOM 678 N N . LEU A 1 85 ? 3.600 -2.693 -21.778 1.00 98.00 85 LEU A N 1
ATOM 679 C CA . LEU A 1 85 ? 2.719 -2.263 -22.864 1.00 98.00 85 LEU A CA 1
ATOM 680 C C . LEU A 1 85 ? 2.061 -0.910 -22.564 1.00 98.00 85 LEU A C 1
ATOM 682 O O . LEU A 1 85 ? 2.165 0.022 -23.359 1.00 98.00 85 LEU A O 1
ATOM 686 N N . ARG A 1 86 ? 1.470 -0.743 -21.379 1.00 98.12 86 ARG A N 1
ATOM 687 C CA . ARG A 1 86 ? 0.893 0.530 -20.921 1.00 98.12 86 ARG A CA 1
ATOM 688 C C . ARG A 1 86 ? 1.912 1.670 -21.001 1.00 98.12 86 ARG A C 1
ATOM 690 O O . ARG A 1 86 ? 1.605 2.759 -21.483 1.00 98.12 86 ARG A O 1
ATOM 697 N N . ASN A 1 87 ? 3.137 1.440 -20.529 1.00 97.81 87 ASN A N 1
ATOM 698 C CA . ASN A 1 87 ? 4.199 2.447 -20.566 1.00 97.81 87 ASN A CA 1
ATOM 699 C C . ASN A 1 87 ? 4.649 2.755 -22.004 1.00 97.81 87 ASN A C 1
ATOM 701 O O . ASN A 1 87 ? 5.008 3.893 -22.309 1.00 97.81 87 ASN A O 1
ATOM 705 N N . TYR A 1 88 ? 4.648 1.759 -22.894 1.00 98.06 88 TYR A N 1
ATOM 706 C CA . TYR A 1 88 ? 4.877 1.957 -24.323 1.00 98.06 88 TYR A CA 1
ATOM 707 C C . TYR A 1 88 ? 3.782 2.832 -24.949 1.00 98.06 88 TYR A C 1
ATOM 709 O O . TYR A 1 88 ? 4.114 3.859 -25.539 1.00 98.06 88 TYR A O 1
ATOM 717 N N . LEU A 1 89 ? 2.504 2.511 -24.731 1.00 98.06 89 LEU A N 1
ATOM 718 C CA . LEU A 1 89 ? 1.364 3.275 -25.251 1.00 98.06 89 LEU A CA 1
ATOM 719 C C . LEU A 1 89 ? 1.375 4.725 -24.758 1.00 98.06 89 LEU A C 1
ATOM 721 O O . LEU A 1 89 ? 1.209 5.650 -25.550 1.00 98.06 89 LEU A O 1
ATOM 725 N N . ARG A 1 90 ? 1.691 4.952 -23.475 1.00 97.94 90 ARG A N 1
ATOM 726 C CA . ARG A 1 90 ? 1.866 6.309 -22.931 1.00 97.94 90 ARG A CA 1
ATOM 727 C C . ARG A 1 90 ? 2.954 7.087 -23.673 1.00 97.94 90 ARG A C 1
ATOM 729 O O . ARG A 1 90 ? 2.750 8.256 -23.993 1.00 97.94 90 ARG A O 1
ATOM 736 N N . ARG A 1 91 ? 4.103 6.455 -23.947 1.00 98.19 91 ARG A N 1
ATOM 737 C CA . ARG A 1 91 ? 5.200 7.086 -24.700 1.00 98.19 91 ARG A CA 1
ATOM 738 C C . ARG A 1 91 ? 4.779 7.415 -26.132 1.00 98.19 91 ARG A C 1
ATOM 740 O O . ARG A 1 91 ? 5.109 8.498 -26.606 1.00 98.19 91 ARG A O 1
ATOM 747 N N . GLN A 1 92 ? 4.052 6.518 -26.800 1.00 97.75 92 GLN A N 1
ATOM 748 C CA . GLN A 1 92 ? 3.548 6.768 -28.154 1.00 97.75 92 GLN A CA 1
ATOM 749 C C . GLN A 1 92 ? 2.544 7.917 -28.176 1.00 97.75 92 GLN A C 1
ATOM 751 O O . GLN A 1 92 ? 2.713 8.845 -28.964 1.00 97.75 92 GLN A O 1
ATOM 756 N N . TRP A 1 93 ? 1.577 7.926 -27.255 1.00 97.88 93 TRP A N 1
ATOM 757 C CA . TRP A 1 93 ? 0.605 9.012 -27.133 1.00 97.88 93 TRP A CA 1
ATOM 758 C C . TRP A 1 93 ? 1.278 10.368 -26.876 1.00 97.88 93 TRP A C 1
ATOM 760 O O . TRP A 1 93 ? 0.937 11.359 -27.515 1.00 97.88 93 TRP A O 1
ATOM 770 N N . GLN A 1 94 ? 2.278 10.435 -25.992 1.00 96.94 94 GLN A N 1
ATOM 771 C CA . GLN A 1 94 ? 2.982 11.692 -25.705 1.00 96.94 94 GLN A CA 1
ATOM 772 C C . GLN A 1 94 ? 3.723 12.262 -26.923 1.00 96.94 94 GLN A C 1
ATOM 774 O O . GLN A 1 94 ? 3.791 13.484 -27.060 1.00 96.94 94 GLN A O 1
ATOM 779 N N . ARG A 1 95 ? 4.253 11.390 -27.792 1.00 97.38 95 ARG A N 1
ATOM 780 C CA . ARG A 1 95 ? 4.993 11.767 -29.007 1.00 97.38 95 ARG A CA 1
ATOM 781 C C . ARG A 1 95 ? 4.082 12.147 -30.167 1.00 97.38 95 ARG A C 1
ATOM 783 O O . ARG A 1 95 ? 4.301 13.167 -30.801 1.00 97.38 95 ARG A O 1
ATOM 790 N N . THR A 1 96 ? 3.086 11.315 -30.444 1.00 96.88 96 THR A N 1
ATOM 791 C CA . THR A 1 96 ? 2.224 11.437 -31.632 1.00 96.88 96 THR A CA 1
ATOM 792 C C . THR A 1 96 ? 0.988 12.292 -31.380 1.00 96.88 96 THR A C 1
ATOM 794 O O . THR A 1 96 ? 0.409 12.817 -32.321 1.00 96.88 96 THR A O 1
ATOM 797 N N . ARG A 1 97 ? 0.574 12.432 -30.110 1.00 96.50 97 ARG A N 1
ATOM 798 C CA . ARG A 1 97 ? -0.710 13.015 -29.683 1.00 96.50 97 ARG A CA 1
ATOM 799 C C . ARG A 1 97 ? -1.944 12.337 -30.290 1.00 96.50 97 ARG A C 1
ATOM 801 O O . ARG A 1 97 ? -3.037 12.886 -30.190 1.00 96.50 97 ARG A O 1
ATOM 808 N N . ASP A 1 98 ? -1.789 11.124 -30.814 1.00 96.62 98 ASP A N 1
ATOM 809 C CA . ASP A 1 98 ? -2.873 10.336 -31.394 1.00 96.62 98 ASP A CA 1
ATOM 810 C C . ASP A 1 98 ? -3.853 9.847 -30.298 1.00 96.62 98 ASP A C 1
ATOM 812 O O . ASP A 1 98 ? -3.415 9.283 -29.280 1.00 96.62 98 ASP A O 1
ATOM 816 N N . PRO A 1 99 ? -5.172 10.082 -30.455 1.00 96.69 99 PRO A N 1
ATOM 817 C CA . PRO A 1 99 ? -6.190 9.633 -29.509 1.00 96.69 99 PRO A CA 1
ATOM 818 C C . PRO A 1 99 ? -6.322 8.107 -29.391 1.00 96.69 99 PRO A C 1
ATOM 820 O O . PRO A 1 99 ? -6.742 7.642 -28.329 1.00 96.69 99 PRO A O 1
ATOM 823 N N . GLU A 1 100 ? -5.943 7.314 -30.394 1.00 97.12 100 GLU A N 1
ATOM 824 C CA . GLU A 1 100 ? -6.050 5.851 -30.311 1.00 97.12 100 GLU A CA 1
ATOM 825 C C . GLU A 1 100 ? -5.063 5.272 -29.290 1.00 97.12 100 GLU A C 1
ATOM 827 O O . GLU A 1 100 ? -5.451 4.496 -28.412 1.00 97.12 100 GLU A O 1
ATOM 832 N N . TYR A 1 101 ? -3.816 5.761 -29.264 1.00 97.88 101 TYR A N 1
ATOM 833 C CA . TYR A 1 101 ? -2.867 5.387 -28.207 1.00 97.88 101 TYR A CA 1
ATOM 834 C C . TYR A 1 101 ? -3.339 5.816 -26.815 1.00 97.88 101 TYR A C 1
ATOM 836 O O . TYR A 1 101 ? -3.054 5.1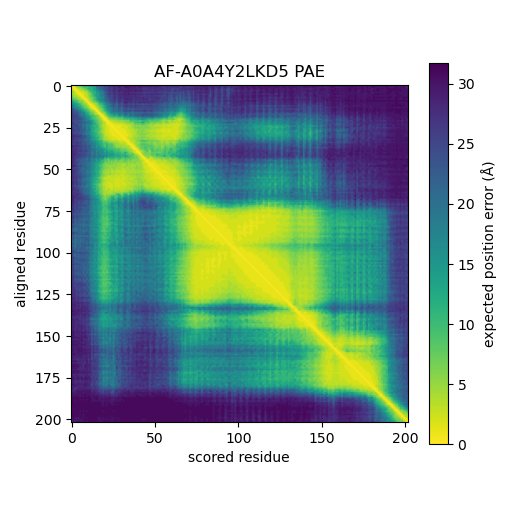29 -25.832 1.00 97.88 101 TYR A O 1
ATOM 844 N N . ARG A 1 102 ? -4.067 6.937 -26.708 1.00 97.12 102 ARG A N 1
ATOM 845 C CA . ARG A 1 102 ? -4.679 7.364 -25.443 1.00 97.12 102 ARG A CA 1
ATOM 846 C C . ARG A 1 102 ? -5.755 6.374 -25.002 1.00 97.12 102 ARG A C 1
ATOM 848 O O . ARG A 1 102 ? -5.752 5.975 -23.839 1.00 97.12 102 ARG A O 1
ATOM 855 N N . ARG A 1 103 ? -6.661 5.992 -25.906 1.00 98.06 103 ARG A N 1
ATOM 856 C CA . ARG A 1 103 ? -7.755 5.046 -25.642 1.00 98.06 103 ARG A CA 1
ATOM 857 C C . ARG A 1 103 ? -7.205 3.711 -25.138 1.00 98.06 103 ARG A C 1
ATOM 859 O O . ARG A 1 103 ? -7.567 3.278 -24.043 1.00 98.06 103 ARG A O 1
ATOM 866 N N . GLU A 1 104 ? -6.266 3.126 -25.878 1.00 97.94 104 GLU A N 1
ATOM 867 C CA . GLU A 1 104 ? -5.627 1.858 -25.511 1.00 97.94 104 GLU A CA 1
ATOM 868 C C . GLU A 1 104 ? -4.831 1.973 -24.205 1.00 97.94 104 GLU A C 1
ATOM 870 O O . GLU A 1 104 ? -4.896 1.092 -23.350 1.00 97.94 104 GLU A O 1
ATOM 875 N N . PHE A 1 105 ? -4.133 3.092 -23.974 1.00 98.12 105 PHE A N 1
ATOM 876 C CA . PHE A 1 105 ? -3.448 3.328 -22.702 1.00 98.12 105 PHE A CA 1
ATOM 877 C C . PHE A 1 105 ? -4.407 3.258 -21.508 1.00 98.12 105 PHE A C 1
ATOM 879 O O . PHE A 1 105 ? -4.080 2.604 -20.517 1.00 98.12 105 PHE A O 1
ATOM 886 N N . TYR A 1 106 ? -5.567 3.924 -21.576 1.00 97.75 106 TYR A N 1
ATOM 887 C CA . TYR A 1 106 ? -6.531 3.912 -20.473 1.00 97.75 106 TYR A CA 1
ATOM 888 C C . TYR A 1 106 ? -7.127 2.523 -20.252 1.00 97.75 106 TYR A C 1
ATOM 890 O O . TYR A 1 106 ? -7.198 2.095 -19.101 1.00 97.75 106 TYR A O 1
ATOM 898 N N . LYS A 1 107 ? -7.437 1.795 -21.331 1.00 98.12 107 LYS A N 1
ATOM 899 C CA . LYS A 1 107 ? -7.896 0.403 -21.267 1.00 98.12 107 LYS A CA 1
ATOM 900 C C . LYS A 1 107 ? -6.893 -0.490 -20.530 1.00 98.12 107 LYS A C 1
ATOM 902 O O . LYS A 1 107 ? -7.227 -1.064 -19.497 1.00 98.12 107 LYS A O 1
ATOM 907 N N . ILE A 1 108 ? -5.633 -0.523 -20.978 1.00 98.00 108 ILE A N 1
ATOM 908 C CA . ILE A 1 108 ? -4.593 -1.347 -20.337 1.00 98.00 108 ILE A CA 1
ATOM 909 C C . ILE A 1 108 ? -4.289 -0.862 -18.911 1.00 98.00 108 ILE A C 1
ATOM 911 O O . ILE A 1 108 ? -3.993 -1.661 -18.025 1.00 98.00 108 ILE A O 1
ATOM 915 N N . LYS A 1 109 ? -4.365 0.447 -18.644 1.00 97.81 109 LYS A N 1
ATOM 916 C CA . LYS A 1 109 ? -4.177 1.001 -17.294 1.00 97.81 109 LYS A CA 1
ATOM 917 C C . LYS A 1 109 ? -5.234 0.458 -16.322 1.00 97.81 109 LYS A C 1
ATOM 919 O O . LYS A 1 109 ? -4.862 0.085 -15.209 1.00 97.81 109 LYS A O 1
ATOM 924 N N . ASP A 1 110 ? -6.500 0.405 -16.729 1.00 98.00 110 ASP A N 1
ATOM 925 C CA . ASP A 1 110 ? -7.581 -0.129 -15.893 1.00 98.00 110 ASP A CA 1
ATOM 926 C C . ASP A 1 110 ? -7.478 -1.658 -15.744 1.00 98.00 110 ASP A C 1
ATOM 928 O O . ASP A 1 110 ? -7.629 -2.170 -14.634 1.00 98.00 110 ASP A O 1
ATOM 932 N N . GLU A 1 111 ? -7.108 -2.386 -16.807 1.00 97.88 111 GLU A N 1
ATOM 933 C CA . GLU A 1 111 ? -6.815 -3.828 -16.734 1.00 97.88 111 GLU A CA 1
ATOM 934 C C . GLU A 1 111 ? -5.705 -4.140 -15.719 1.00 97.88 111 GLU A C 1
ATOM 936 O O . GLU A 1 111 ? -5.905 -4.949 -14.815 1.00 97.88 111 GLU A O 1
ATOM 941 N N . VAL A 1 112 ? -4.564 -3.444 -15.798 1.00 97.75 112 VAL A N 1
ATOM 942 C CA . VAL A 1 112 ? -3.445 -3.620 -14.856 1.00 97.75 112 VAL A CA 1
ATOM 943 C C . VAL A 1 112 ? -3.885 -3.350 -13.419 1.00 97.75 112 VAL A C 1
ATOM 945 O O . VAL A 1 112 ? -3.477 -4.071 -12.507 1.00 97.75 112 VAL A O 1
ATOM 948 N N . ALA A 1 113 ? -4.699 -2.316 -13.192 1.00 97.62 113 ALA A N 1
ATOM 949 C CA . ALA A 1 113 ? -5.200 -1.997 -11.858 1.00 97.62 113 ALA A CA 1
ATOM 950 C C . ALA A 1 113 ? -6.086 -3.126 -11.306 1.00 97.62 113 ALA A C 1
ATOM 952 O O . ALA A 1 113 ? -5.910 -3.540 -10.156 1.00 97.62 113 ALA A O 1
ATOM 953 N N . ASN A 1 114 ? -6.989 -3.655 -12.134 1.00 97.69 114 ASN A N 1
ATOM 954 C CA . ASN A 1 114 ? -7.887 -4.745 -11.764 1.00 97.69 114 ASN A CA 1
ATOM 955 C C . ASN A 1 114 ? -7.131 -6.051 -11.497 1.00 97.69 114 ASN A C 1
ATOM 957 O O . ASN A 1 114 ? -7.333 -6.662 -10.449 1.00 97.69 114 ASN A O 1
ATOM 961 N N . GLU A 1 115 ? -6.218 -6.444 -12.382 1.00 97.12 115 GLU A N 1
ATOM 962 C CA . GLU A 1 115 ? -5.423 -7.668 -12.230 1.00 97.12 115 GLU A CA 1
ATOM 963 C C . GLU A 1 115 ? -4.490 -7.598 -11.027 1.00 97.12 115 GLU A C 1
ATOM 965 O O . GLU A 1 115 ? -4.408 -8.542 -10.244 1.00 97.12 115 GLU A O 1
ATOM 970 N N . THR A 1 116 ? -3.842 -6.450 -10.806 1.00 96.50 116 THR A N 1
ATOM 971 C CA . THR A 1 116 ? -2.999 -6.252 -9.618 1.00 96.50 116 THR A CA 1
ATOM 972 C C . THR A 1 116 ? -3.834 -6.370 -8.346 1.00 96.50 116 THR A C 1
ATOM 974 O O . THR A 1 116 ? -3.425 -7.034 -7.394 1.00 96.50 116 THR A O 1
ATOM 977 N N . LYS A 1 117 ? -5.031 -5.770 -8.323 1.00 96.62 117 LYS A N 1
ATOM 978 C CA . LYS A 1 117 ? -5.954 -5.884 -7.189 1.00 96.62 117 LYS A CA 1
ATOM 979 C C . LYS A 1 117 ? -6.364 -7.338 -6.951 1.00 96.62 117 LYS A C 1
ATOM 981 O O . LYS A 1 117 ? -6.297 -7.793 -5.813 1.00 96.62 117 LYS A O 1
ATOM 986 N N . GLN A 1 118 ? -6.762 -8.065 -7.995 1.00 96.69 118 GLN A N 1
ATOM 987 C CA . GLN A 1 118 ? -7.154 -9.474 -7.893 1.00 96.69 118 GLN A CA 1
ATOM 988 C C . GLN A 1 118 ? -6.004 -10.347 -7.388 1.00 96.69 118 GLN A C 1
ATOM 990 O O . GLN A 1 118 ? -6.196 -11.110 -6.445 1.00 96.69 118 GLN A O 1
ATOM 995 N N . HIS A 1 119 ? -4.801 -10.175 -7.935 1.00 95.75 119 HIS A N 1
ATOM 996 C CA . HIS A 1 119 ? -3.612 -10.902 -7.502 1.00 95.75 119 HIS A CA 1
ATOM 997 C C . HIS A 1 119 ? -3.300 -10.661 -6.017 1.00 95.75 119 HIS A C 1
ATOM 999 O O . HIS A 1 119 ? -3.075 -11.603 -5.258 1.00 95.75 119 HIS A O 1
ATOM 1005 N N . LEU A 1 120 ? -3.350 -9.403 -5.564 1.00 94.06 120 LEU A N 1
ATOM 1006 C CA . LEU A 1 120 ? -3.129 -9.065 -4.154 1.00 94.06 120 LEU A CA 1
ATOM 1007 C C . LEU A 1 120 ? -4.219 -9.635 -3.236 1.00 94.06 120 LEU A C 1
ATOM 1009 O O . LEU A 1 120 ? -3.912 -10.063 -2.122 1.00 94.06 120 LEU A O 1
ATOM 1013 N N . LEU A 1 121 ? -5.477 -9.662 -3.685 1.00 95.44 121 LEU A N 1
ATOM 1014 C CA . LEU A 1 121 ? -6.580 -10.275 -2.942 1.00 95.44 121 LEU A CA 1
ATOM 1015 C C . LEU A 1 121 ? -6.411 -11.792 -2.828 1.00 95.44 121 LEU A C 1
ATOM 1017 O O . LEU A 1 121 ? -6.530 -12.317 -1.726 1.00 95.44 121 LEU A O 1
ATOM 1021 N N . GLN A 1 122 ? -6.082 -12.480 -3.923 1.00 95.69 122 GLN A N 1
ATOM 1022 C CA . GLN A 1 122 ? -5.821 -13.924 -3.928 1.00 95.69 122 GLN A CA 1
ATOM 1023 C C . GLN A 1 122 ? -4.657 -14.281 -3.011 1.00 95.69 122 GLN A C 1
ATOM 1025 O O . GLN A 1 122 ? -4.776 -15.156 -2.159 1.00 95.69 122 GLN A O 1
ATOM 1030 N N . LYS A 1 123 ? -3.552 -13.541 -3.113 1.00 93.19 123 LYS A N 1
ATOM 1031 C CA . LYS A 1 123 ? -2.404 -13.718 -2.227 1.00 93.19 123 LYS A CA 1
ATOM 1032 C C . LYS A 1 123 ? -2.783 -13.515 -0.763 1.00 93.19 123 LYS A C 1
ATOM 1034 O O . LYS A 1 123 ? -2.341 -14.260 0.107 1.00 93.19 123 LYS A O 1
ATOM 1039 N N . ARG A 1 124 ? -3.613 -12.511 -0.469 1.00 91.00 124 ARG A N 1
ATOM 1040 C CA . ARG A 1 124 ? -4.118 -12.283 0.888 1.00 91.00 124 ARG A CA 1
ATOM 1041 C C . ARG A 1 124 ? -5.025 -13.424 1.355 1.00 91.00 124 ARG A C 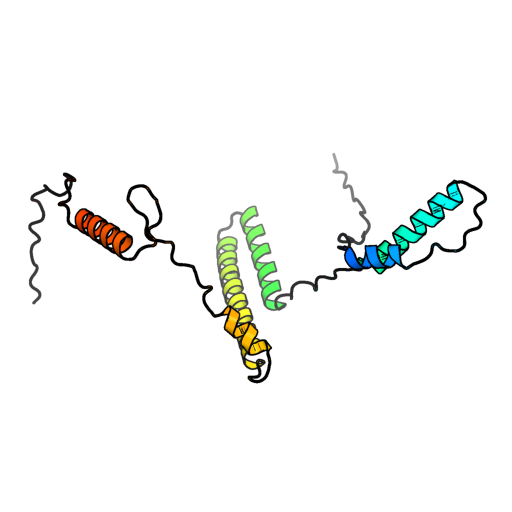1
ATOM 1043 O O . ARG A 1 124 ? -4.925 -13.799 2.516 1.00 91.00 124 ARG A O 1
ATOM 1050 N N . ALA A 1 125 ? -5.865 -13.976 0.483 1.00 93.88 125 ALA A N 1
ATOM 1051 C CA . ALA A 1 125 ? -6.710 -15.128 0.792 1.00 93.88 125 ALA A CA 1
ATOM 1052 C C . ALA A 1 125 ? -5.864 -16.366 1.125 1.00 93.88 125 ALA A C 1
ATOM 1054 O O . ALA A 1 125 ? -6.016 -16.916 2.209 1.00 93.88 125 ALA A O 1
ATOM 1055 N N . GLN A 1 126 ? -4.875 -16.700 0.290 1.00 93.56 126 GLN A N 1
ATOM 1056 C CA . GLN A 1 126 ? -3.917 -17.786 0.546 1.00 93.56 126 GLN A CA 1
ATOM 1057 C C . GLN A 1 126 ? -3.161 -17.587 1.866 1.00 93.56 126 GLN A C 1
ATOM 1059 O O . GLN A 1 126 ? -2.963 -18.524 2.637 1.00 93.56 126 GLN A O 1
ATOM 1064 N N . GLN A 1 127 ? -2.761 -16.346 2.168 1.00 89.31 127 GLN A N 1
ATOM 1065 C CA . GLN A 1 127 ? -2.142 -16.029 3.453 1.00 89.31 127 GLN A CA 1
ATOM 1066 C C . GLN A 1 127 ? -3.085 -16.295 4.625 1.00 89.31 127 GLN A C 1
ATOM 1068 O O . GLN A 1 127 ? -2.615 -16.799 5.636 1.00 89.31 127 GLN A O 1
ATOM 1073 N N . ILE A 1 128 ? -4.374 -15.965 4.509 1.00 89.12 128 ILE A N 1
ATOM 1074 C CA . ILE A 1 128 ? -5.377 -16.233 5.550 1.00 89.12 128 ILE A CA 1
ATOM 1075 C C . ILE A 1 128 ? -5.600 -17.742 5.705 1.00 89.12 128 ILE A C 1
ATOM 1077 O O . ILE A 1 128 ? -5.594 -18.220 6.833 1.00 89.12 128 ILE A O 1
ATOM 1081 N N . GLU A 1 129 ? -5.725 -18.485 4.604 1.00 90.00 129 GLU A N 1
ATOM 1082 C CA . GLU A 1 129 ? -5.872 -19.950 4.605 1.00 90.00 129 GLU A CA 1
ATOM 1083 C C . GLU A 1 129 ? -4.671 -20.658 5.247 1.00 90.00 129 GLU A C 1
ATOM 1085 O O . GLU A 1 129 ? -4.835 -21.653 5.944 1.00 90.00 129 GLU A O 1
ATOM 1090 N N . SER A 1 130 ? -3.461 -20.116 5.072 1.00 88.38 130 SER A N 1
ATOM 1091 C CA . SER A 1 130 ? -2.245 -20.657 5.695 1.00 88.38 130 SER A CA 1
ATOM 1092 C C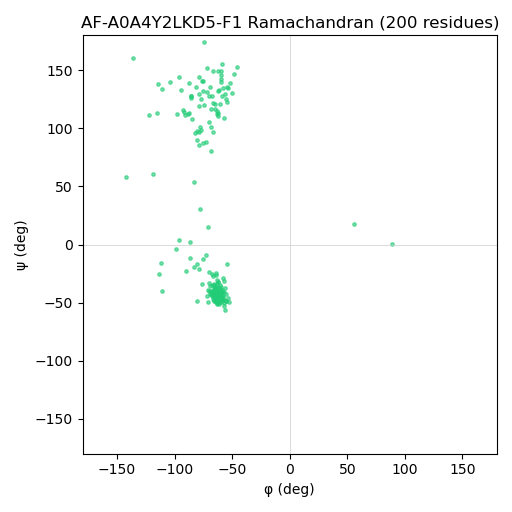 . SER A 1 130 ? -2.137 -20.406 7.209 1.00 88.38 130 SER A C 1
ATOM 1094 O O . SER A 1 130 ? -1.219 -20.922 7.851 1.00 88.38 130 SER A O 1
ATOM 1096 N N . LEU A 1 131 ? -3.020 -19.588 7.803 1.00 86.81 131 LEU A N 1
ATOM 1097 C CA . LEU A 1 131 ? -2.984 -19.306 9.239 1.00 86.81 131 LEU A CA 1
ATOM 1098 C C . LEU A 1 131 ? -3.557 -20.481 10.031 1.00 86.81 131 LEU A C 1
ATOM 1100 O O . LEU A 1 131 ? -4.711 -20.860 9.860 1.00 86.81 131 LEU A O 1
ATOM 1104 N N . THR A 1 132 ? -2.775 -20.991 10.977 1.00 84.06 132 THR A N 1
ATOM 1105 C CA . THR A 1 132 ? -3.236 -21.991 11.942 1.00 84.06 132 THR A CA 1
ATOM 1106 C C . THR A 1 132 ? -3.668 -21.328 13.260 1.00 84.06 132 THR A C 1
ATOM 1108 O O . THR A 1 132 ? -3.049 -20.349 13.689 1.00 84.06 132 THR A O 1
ATOM 1111 N N . PRO A 1 133 ? -4.720 -21.839 13.930 1.00 76.56 133 PRO A N 1
ATOM 1112 C CA . PRO A 1 133 ? -5.265 -21.244 15.156 1.00 76.56 133 PRO A CA 1
ATOM 1113 C C . PRO A 1 133 ? -4.312 -21.310 16.357 1.00 76.56 133 PRO A C 1
ATOM 1115 O O . PRO A 1 133 ? -4.355 -20.438 17.219 1.00 76.56 133 PRO A O 1
ATOM 1118 N N . GLU A 1 134 ? -3.413 -22.293 16.389 1.00 74.31 134 GLU A N 1
ATOM 1119 C CA . GLU A 1 134 ? -2.406 -22.445 17.447 1.00 74.31 134 GLU A CA 1
ATOM 1120 C C . GLU A 1 134 ? -1.189 -21.528 17.251 1.00 74.31 134 GLU A C 1
ATOM 1122 O O . GLU A 1 134 ? -0.420 -21.278 18.182 1.00 74.31 134 GLU A O 1
ATOM 1127 N N . ALA A 1 135 ? -0.993 -20.989 16.044 1.00 78.25 135 ALA A N 1
ATOM 1128 C CA . ALA A 1 135 ? 0.177 -20.184 15.753 1.00 78.25 135 ALA A CA 1
ATOM 1129 C C . ALA A 1 135 ? 0.019 -18.738 16.243 1.00 78.25 135 ALA A C 1
ATOM 1131 O O . ALA A 1 135 ? -0.943 -18.026 15.944 1.00 78.25 135 ALA A O 1
ATOM 1132 N N . ARG A 1 136 ? 1.079 -18.224 16.882 1.00 80.19 136 ARG A N 1
ATOM 1133 C CA . ARG A 1 136 ? 1.234 -16.804 17.266 1.00 80.19 136 ARG A CA 1
ATOM 1134 C C . ARG A 1 136 ? 1.074 -15.833 16.081 1.00 80.19 136 ARG A C 1
ATOM 1136 O O . ARG A 1 136 ? 0.885 -14.631 16.277 1.00 80.19 136 ARG A O 1
ATOM 1143 N N . THR A 1 137 ? 1.168 -16.330 14.848 1.00 81.69 137 THR A N 1
ATOM 1144 C CA . THR A 1 137 ? 0.947 -15.578 13.609 1.00 81.69 137 THR A CA 1
ATOM 1145 C C . THR A 1 137 ? -0.492 -15.082 13.482 1.00 81.69 137 THR A C 1
ATOM 1147 O O . THR A 1 137 ? -0.672 -13.925 13.099 1.00 81.69 137 THR A O 1
ATOM 1150 N N . LEU A 1 138 ? -1.497 -15.877 13.870 1.00 85.75 138 LEU A N 1
ATOM 1151 C CA . LEU A 1 138 ? -2.904 -15.471 13.823 1.00 85.75 138 LEU A CA 1
ATOM 1152 C C . LEU A 1 138 ? -3.164 -14.285 14.753 1.00 85.75 138 LEU A C 1
ATOM 1154 O O . LEU A 1 138 ? -3.734 -13.286 14.319 1.00 85.75 138 LEU A O 1
ATOM 1158 N N . TRP A 1 139 ? -2.661 -14.341 15.991 1.00 84.38 139 TRP A N 1
ATOM 1159 C CA . TRP A 1 139 ? -2.768 -13.234 16.948 1.00 84.38 139 TRP A CA 1
ATOM 1160 C C . TRP A 1 139 ? -2.136 -11.937 16.423 1.00 84.38 139 TRP A C 1
ATOM 1162 O O . TRP A 1 139 ? -2.742 -10.871 16.482 1.00 84.38 139 TRP A O 1
ATOM 1172 N N . ARG A 1 140 ? -0.926 -12.006 15.848 1.00 84.62 140 ARG A N 1
ATOM 1173 C CA . ARG A 1 140 ? -0.279 -10.816 15.263 1.00 84.62 140 ARG A CA 1
ATOM 1174 C C . ARG A 1 140 ? -1.102 -10.232 14.115 1.00 84.62 140 ARG A C 1
ATOM 1176 O O . ARG A 1 140 ? -1.217 -9.016 14.003 1.00 84.62 140 ARG A O 1
ATOM 1183 N N . ARG A 1 141 ? -1.672 -11.086 13.258 1.00 86.88 141 ARG A N 1
ATOM 1184 C CA . ARG A 1 141 ? -2.506 -10.656 12.126 1.00 86.88 141 ARG A CA 1
ATOM 1185 C C . ARG A 1 141 ? -3.832 -10.058 12.590 1.00 86.88 141 ARG A C 1
ATOM 1187 O O . ARG A 1 141 ? -4.217 -9.017 12.067 1.00 86.88 141 ARG A O 1
ATOM 1194 N N . SER A 1 142 ? -4.498 -10.655 13.579 1.00 87.06 142 SER A N 1
ATOM 1195 C CA . SER A 1 142 ? -5.747 -10.123 14.137 1.00 87.06 142 SER A CA 1
ATOM 1196 C C . SER A 1 142 ? -5.523 -8.792 14.855 1.00 87.06 142 SER A C 1
ATOM 1198 O O . SER A 1 142 ? -6.339 -7.881 14.731 1.00 87.06 142 SER A O 1
ATOM 1200 N N . GLN A 1 143 ? -4.374 -8.618 15.513 1.00 85.88 143 GLN A N 1
ATOM 1201 C CA . GLN A 1 143 ? -4.002 -7.358 16.149 1.00 85.88 143 GLN A CA 1
ATOM 1202 C C . GLN A 1 143 ? -3.861 -6.203 15.142 1.00 85.88 143 GLN A C 1
ATOM 1204 O O . GLN A 1 143 ? -4.225 -5.081 15.476 1.00 85.88 143 GLN A O 1
ATOM 1209 N N . LEU A 1 144 ? -3.425 -6.464 13.902 1.00 84.69 144 LEU A N 1
ATOM 1210 C CA . LEU A 1 144 ? -3.373 -5.454 12.830 1.00 84.69 144 LEU A CA 1
ATOM 1211 C C . LEU A 1 144 ? -4.759 -5.036 12.314 1.00 84.69 144 LEU A C 1
ATOM 1213 O O . LEU A 1 144 ? -4.895 -3.964 11.732 1.00 84.69 144 LEU A O 1
ATOM 1217 N N . LEU A 1 145 ? -5.777 -5.884 12.485 1.00 85.56 145 LEU A N 1
ATOM 1218 C CA . LEU A 1 145 ? -7.161 -5.567 12.115 1.00 85.56 145 LEU A CA 1
ATOM 1219 C C . LEU A 1 145 ? -7.874 -4.757 13.198 1.00 85.56 145 LEU A C 1
ATOM 1221 O O . LEU A 1 145 ? -8.893 -4.121 12.924 1.00 85.56 145 LEU A O 1
ATOM 1225 N N . ARG A 1 146 ? -7.356 -4.772 14.431 1.00 86.19 146 ARG A N 1
ATOM 1226 C CA . ARG A 1 146 ? -7.888 -3.938 15.504 1.00 86.19 146 ARG A CA 1
ATOM 1227 C C . ARG A 1 146 ? -7.599 -2.486 15.158 1.00 86.19 146 ARG A C 1
ATOM 1229 O O . ARG A 1 146 ? -6.457 -2.117 14.892 1.00 86.19 146 ARG A O 1
ATOM 1236 N N . LYS A 1 147 ? -8.639 -1.654 15.191 1.00 82.44 147 LYS A N 1
ATOM 1237 C CA . LYS A 1 147 ? -8.455 -0.206 15.117 1.00 82.44 147 LYS A CA 1
ATOM 1238 C C . LYS A 1 147 ? -7.516 0.206 16.257 1.00 82.44 147 LYS A C 1
ATOM 1240 O O . LYS A 1 147 ? -7.765 -0.212 17.394 1.00 82.44 147 LYS A O 1
ATOM 1245 N N . PRO A 1 148 ? -6.445 0.974 15.983 1.00 81.56 148 PRO A N 1
ATOM 1246 C CA . PRO A 1 148 ? -5.647 1.531 17.058 1.00 81.56 148 PRO A CA 1
ATOM 1247 C C . PRO A 1 148 ? -6.572 2.383 17.924 1.00 81.56 148 PRO A C 1
ATOM 1249 O O . PRO A 1 148 ? -7.408 3.124 17.405 1.00 81.56 148 PRO A O 1
ATOM 1252 N N . PHE A 1 149 ? -6.458 2.233 19.239 1.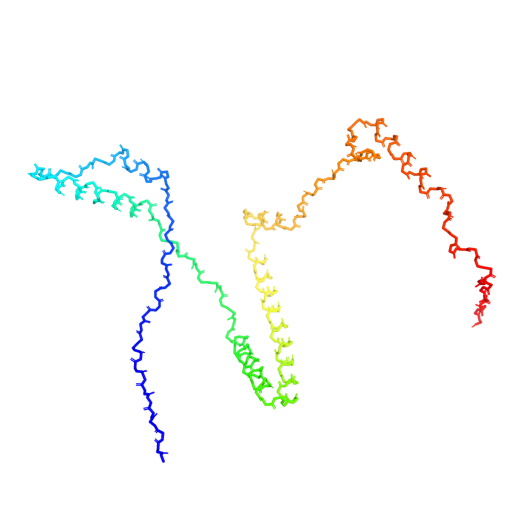00 82.88 149 PHE A N 1
ATOM 1253 C CA . PHE A 1 149 ? -7.201 3.080 20.154 1.00 82.88 149 PHE A CA 1
ATOM 1254 C C . PHE A 1 149 ? -6.735 4.521 19.951 1.00 82.88 149 PHE A C 1
ATOM 1256 O O . PHE A 1 149 ? -5.571 4.843 20.185 1.00 82.88 149 PHE A O 1
ATOM 1263 N N . THR A 1 150 ? -7.639 5.370 19.481 1.00 84.75 150 THR A N 1
ATOM 1264 C CA . THR A 1 150 ? -7.435 6.813 19.470 1.00 84.75 150 THR A CA 1
ATOM 1265 C C . THR A 1 150 ? -7.923 7.337 20.814 1.00 84.75 150 THR A C 1
ATOM 1267 O O . THR A 1 150 ? -9.126 7.231 21.074 1.00 84.75 150 THR A O 1
ATOM 1270 N N . PRO A 1 151 ? -7.038 7.855 21.685 1.00 86.50 151 PRO A N 1
ATOM 1271 C CA . PRO A 1 151 ? -7.483 8.453 22.932 1.00 86.50 151 PRO A CA 1
ATOM 1272 C C . PRO A 1 151 ? -8.441 9.595 22.607 1.00 86.50 151 PRO A C 1
ATOM 1274 O O . PRO A 1 151 ? -8.138 10.455 21.779 1.00 86.50 151 PRO A O 1
ATOM 1277 N N . ILE A 1 152 ? -9.615 9.567 23.232 1.00 86.31 152 ILE A N 1
ATOM 1278 C CA . ILE A 1 152 ? -10.573 10.664 23.133 1.00 86.31 152 ILE A CA 1
ATOM 1279 C C . ILE A 1 152 ? -9.917 11.862 23.833 1.00 86.31 152 ILE A C 1
ATOM 1281 O O . ILE A 1 152 ? -9.525 11.719 24.997 1.00 86.31 152 ILE A O 1
ATOM 1285 N N . PRO A 1 153 ? -9.725 13.004 23.148 1.00 86.19 153 PRO A N 1
ATOM 1286 C CA . PRO A 1 153 ? -9.154 14.180 23.787 1.00 86.19 153 PRO A CA 1
ATOM 1287 C C . PRO A 1 153 ? -10.077 14.656 24.921 1.00 86.19 153 PRO A C 1
ATOM 1289 O O . PRO A 1 153 ? -11.294 14.476 24.828 1.00 86.19 153 PRO A O 1
ATOM 1292 N N . PRO A 1 154 ? -9.527 15.255 25.990 1.00 88.81 154 PRO A N 1
ATOM 1293 C CA . PRO A 1 154 ? -10.346 15.815 27.060 1.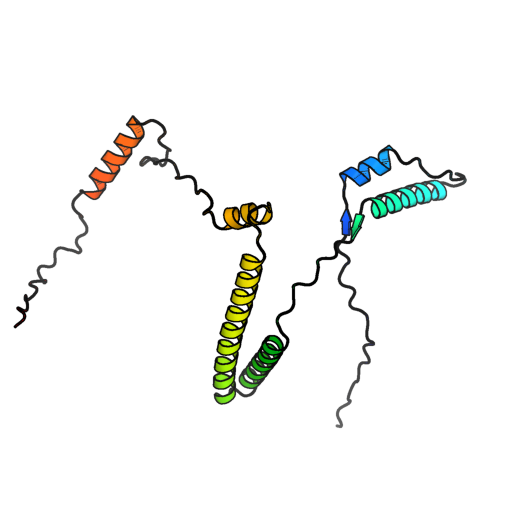00 88.81 154 PRO A CA 1
ATOM 1294 C C . PRO A 1 154 ? -11.280 16.900 26.510 1.00 88.81 154 PRO A C 1
ATOM 1296 O O . PRO A 1 154 ? -10.932 17.592 25.546 1.00 88.81 154 PRO A O 1
ATOM 1299 N N . LEU A 1 155 ? -12.456 17.042 27.133 1.00 91.00 155 LEU A N 1
ATOM 1300 C CA . LEU A 1 155 ? -13.346 18.172 26.869 1.00 91.00 155 LEU A CA 1
ATOM 1301 C C . LEU A 1 155 ? -12.599 19.461 27.197 1.00 91.00 155 LEU A C 1
ATOM 1303 O O . LEU A 1 155 ? -11.836 19.497 28.160 1.00 91.00 155 LEU A O 1
ATOM 1307 N N . ARG A 1 156 ? -12.784 20.480 26.363 1.00 88.88 156 ARG A N 1
ATOM 1308 C CA . ARG A 1 156 ? -12.121 21.769 26.519 1.00 88.88 156 ARG A CA 1
ATOM 1309 C C . ARG A 1 156 ? -13.153 22.829 26.813 1.00 88.88 156 ARG A C 1
ATOM 1311 O O . ARG A 1 156 ? -14.203 22.836 26.173 1.00 88.88 156 ARG A O 1
ATOM 1318 N N . ASP A 1 157 ? -12.809 23.694 27.747 1.00 84.31 157 ASP A N 1
ATOM 1319 C CA . ASP A 1 157 ? -13.574 24.896 28.019 1.00 84.31 157 ASP A CA 1
ATOM 1320 C C . ASP A 1 157 ? -13.351 25.948 26.912 1.00 84.31 157 ASP A C 1
ATOM 1322 O O . ASP A 1 157 ? -12.517 25.773 26.015 1.00 84.31 157 ASP A O 1
ATOM 1326 N N . GLU A 1 158 ? -14.080 27.059 26.971 1.00 82.06 158 GLU A N 1
ATOM 1327 C CA . GLU A 1 158 ? -13.967 28.202 26.062 1.00 82.06 158 GLU A CA 1
ATOM 1328 C C . GLU A 1 158 ? -12.555 28.805 26.041 1.00 82.06 158 GLU A C 1
ATOM 1330 O O . GLU A 1 158 ? -12.111 29.324 25.015 1.00 82.06 158 GLU A O 1
ATOM 1335 N N . THR A 1 159 ? -11.821 28.683 27.151 1.00 83.94 159 THR A N 1
ATOM 1336 C CA . THR A 1 159 ? -10.415 29.097 27.278 1.00 83.94 159 THR A CA 1
ATOM 1337 C C . THR A 1 159 ? -9.443 28.134 26.587 1.00 83.94 159 THR A C 1
ATOM 1339 O O . THR A 1 159 ? -8.278 28.467 26.371 1.00 83.94 159 THR A O 1
ATOM 1342 N N . GLY A 1 160 ? -9.913 26.943 26.200 1.00 82.12 160 GLY A N 1
ATOM 1343 C CA . GLY A 1 160 ? -9.115 25.873 25.607 1.00 82.12 160 GLY A CA 1
ATOM 1344 C C . GLY A 1 160 ? -8.482 24.916 26.621 1.00 82.12 160 GLY A C 1
ATOM 1345 O O . GLY A 1 160 ? -7.803 23.968 26.191 1.00 82.12 160 GLY A O 1
ATOM 1346 N N . ASP A 1 161 ? -8.722 25.132 27.918 1.00 87.19 161 ASP A N 1
ATOM 1347 C CA . ASP A 1 161 ? -8.212 24.310 29.014 1.00 87.19 161 ASP A CA 1
ATOM 1348 C C . ASP A 1 161 ? -8.976 22.978 29.136 1.00 87.19 161 ASP A C 1
ATOM 1350 O O . ASP A 1 161 ? -10.192 22.933 28.934 1.00 87.19 161 ASP A O 1
ATOM 1354 N N . PRO A 1 162 ? -8.282 21.861 29.421 1.00 88.12 162 PRO A N 1
ATOM 1355 C CA . PRO A 1 162 ? -8.902 20.545 29.517 1.00 88.12 162 PRO A CA 1
ATOM 1356 C C . PRO A 1 162 ? -9.628 20.335 30.854 1.00 88.12 162 PRO A C 1
ATOM 1358 O O . PRO A 1 162 ? -9.022 20.462 31.914 1.00 88.12 162 PRO A O 1
ATOM 1361 N N . ALA A 1 163 ? -10.885 19.893 30.798 1.00 88.75 163 ALA A N 1
ATOM 1362 C CA . ALA A 1 163 ? -11.654 19.487 31.971 1.00 88.75 163 ALA A CA 1
ATOM 1363 C C . ALA A 1 163 ? -11.408 18.027 32.350 1.00 88.75 163 ALA A C 1
ATOM 1365 O O . ALA A 1 163 ? -11.577 17.095 31.545 1.00 88.75 163 ALA A O 1
ATOM 1366 N N . PHE A 1 164 ? -11.074 17.814 33.619 1.00 87.06 164 PHE A N 1
ATOM 1367 C CA . PHE A 1 164 ? -10.787 16.489 34.159 1.00 87.06 164 PHE A CA 1
ATOM 1368 C C . PHE A 1 164 ? -11.866 16.035 35.138 1.00 87.06 164 PHE A C 1
ATOM 1370 O O . PHE A 1 164 ? -12.266 14.861 35.083 1.00 87.06 164 PHE A O 1
ATOM 1377 N N . ALA A 1 165 ? -12.367 16.942 35.981 1.00 90.94 165 ALA A N 1
ATOM 1378 C CA . ALA A 1 165 ? -13.377 16.623 36.980 1.00 90.94 165 ALA A CA 1
ATOM 1379 C C . ALA A 1 165 ? -14.755 16.366 36.335 1.00 90.94 165 ALA A C 1
ATOM 1381 O O . ALA A 1 165 ? -15.050 16.906 35.269 1.00 90.94 165 ALA A O 1
ATOM 1382 N N . PRO A 1 166 ? -15.623 15.538 36.948 1.00 91.19 166 PRO A N 1
ATOM 1383 C CA . PRO A 1 166 ? -16.978 15.317 36.440 1.00 91.19 166 PRO A CA 1
ATOM 1384 C C . PRO A 1 166 ? -17.800 16.608 36.350 1.00 91.19 166 PRO A C 1
ATOM 1386 O O . PRO A 1 166 ? -18.459 16.825 35.342 1.00 91.19 166 PRO A O 1
ATOM 1389 N N . ILE A 1 167 ? -17.684 17.481 37.355 1.00 92.50 167 ILE A N 1
ATOM 1390 C CA . ILE A 1 167 ? -18.431 18.745 37.442 1.00 92.50 167 ILE A CA 1
ATOM 1391 C C . ILE A 1 167 ? -18.027 19.693 36.305 1.00 92.50 167 ILE A C 1
ATOM 1393 O O . ILE A 1 167 ? -18.879 20.152 35.558 1.00 92.50 167 ILE A O 1
ATOM 1397 N N . GLU A 1 168 ? -16.722 19.886 36.092 1.00 89.88 168 GLU A N 1
ATOM 1398 C CA . GLU A 1 168 ? -16.193 20.703 34.985 1.00 89.88 168 GLU A CA 1
ATOM 1399 C C . GLU A 1 168 ? -16.698 20.209 33.617 1.00 89.88 168 GLU A C 1
ATOM 1401 O O . GLU A 1 168 ? -16.989 20.989 32.715 1.00 89.88 168 GLU A O 1
ATOM 1406 N N . LYS A 1 169 ? -16.828 18.886 33.441 1.00 91.25 169 LYS A N 1
ATOM 1407 C CA . LYS A 1 169 ? -17.356 18.301 32.200 1.00 91.25 169 LYS A CA 1
ATOM 1408 C C . LYS A 1 169 ? -18.846 18.569 32.030 1.00 91.25 169 LYS A C 1
ATOM 1410 O O . LYS A 1 169 ? -19.275 18.811 30.906 1.00 91.25 169 LYS A O 1
ATOM 1415 N N . GLU A 1 170 ? -19.622 18.481 33.109 1.00 93.88 170 GLU A N 1
ATOM 1416 C CA . GLU A 1 170 ? -21.052 18.800 33.100 1.00 93.88 170 GLU A CA 1
ATOM 1417 C C . GLU A 1 170 ? -21.279 20.260 32.707 1.00 93.88 170 GLU A C 1
ATOM 1419 O O . GLU A 1 170 ? -22.101 20.524 31.830 1.00 93.88 170 GLU A O 1
ATOM 1424 N N . GLU A 1 171 ? -20.498 21.178 33.276 1.00 92.12 171 GLU A N 1
ATOM 1425 C CA . GLU A 1 171 ? -20.545 22.610 32.962 1.00 92.12 171 GLU A CA 1
ATOM 1426 C C . GLU A 1 171 ? -20.216 22.875 31.488 1.00 92.12 171 GLU A C 1
ATOM 1428 O O . GLU A 1 171 ? -21.038 23.451 30.777 1.00 92.12 171 GLU A O 1
ATOM 1433 N N . ILE A 1 172 ? -19.102 22.339 30.973 1.00 93.62 172 ILE A N 1
ATOM 1434 C CA . ILE A 1 172 ? -18.724 22.502 29.556 1.00 93.62 172 ILE A CA 1
ATOM 1435 C C . ILE A 1 172 ? -19.799 21.951 28.611 1.00 93.62 172 ILE A C 1
ATOM 1437 O O . ILE A 1 172 ? -20.074 22.532 27.557 1.00 93.62 172 ILE A O 1
ATOM 1441 N N . ILE A 1 173 ? -20.414 20.815 28.953 1.00 92.06 173 ILE A N 1
ATOM 1442 C CA . ILE A 1 173 ? -21.501 20.246 28.149 1.00 92.06 173 ILE A CA 1
ATOM 1443 C C . ILE A 1 173 ? -22.733 21.154 28.208 1.00 92.06 173 ILE A C 1
ATOM 1445 O O . ILE A 1 173 ? -23.336 21.409 27.165 1.00 92.06 173 ILE A O 1
ATOM 1449 N N . ALA A 1 174 ? -23.101 21.652 29.389 1.00 93.62 174 ALA A N 1
ATOM 1450 C CA . ALA A 1 174 ? -24.234 22.553 29.563 1.00 93.62 174 ALA A CA 1
ATOM 1451 C C . ALA A 1 174 ? -24.046 23.863 28.782 1.00 93.62 174 ALA A C 1
ATOM 1453 O O . ALA A 1 174 ? -24.963 24.281 28.073 1.00 93.62 174 ALA A O 1
ATOM 1454 N N . ASP A 1 175 ? -22.857 24.464 28.837 1.00 92.06 175 ASP A N 1
ATOM 1455 C CA . ASP A 1 175 ? -22.524 25.684 28.098 1.00 92.06 175 ASP A CA 1
ATOM 1456 C C . ASP A 1 175 ? -22.504 25.453 26.582 1.00 92.06 175 ASP A C 1
ATOM 1458 O O . ASP A 1 175 ? -23.075 26.240 25.822 1.00 92.06 175 ASP A O 1
ATOM 1462 N N . SER A 1 176 ? -21.919 24.338 26.129 1.00 91.94 176 SER A N 1
ATOM 1463 C CA . SER A 1 176 ? -21.935 23.934 24.717 1.00 91.94 176 SER A CA 1
ATOM 1464 C C . SER A 1 176 ? -23.362 23.747 24.195 1.00 91.94 176 SER A C 1
ATOM 1466 O O . SER A 1 176 ? -23.706 24.259 23.128 1.00 91.94 176 SER A O 1
ATOM 1468 N N . LEU A 1 177 ? -24.221 23.067 24.963 1.00 92.31 177 LEU A N 1
ATOM 1469 C CA . LEU A 1 177 ? -25.630 22.894 24.617 1.00 92.31 177 LEU A CA 1
ATOM 1470 C C . LEU A 1 177 ? -26.364 24.234 24.604 1.00 92.31 177 LEU A C 1
ATOM 1472 O O . LEU A 1 177 ? -27.060 24.516 23.634 1.00 92.31 177 LEU A O 1
ATOM 1476 N N . ARG A 1 178 ? -26.176 25.088 25.620 1.00 92.62 178 ARG A N 1
ATOM 1477 C CA . ARG A 1 178 ? -26.791 26.423 25.665 1.00 92.62 178 ARG A CA 1
ATOM 1478 C C . ARG A 1 178 ? -26.501 27.203 24.383 1.00 92.62 178 ARG A C 1
ATOM 1480 O O . ARG A 1 178 ? -27.447 27.667 23.757 1.00 92.62 178 ARG A O 1
ATOM 1487 N N . LYS A 1 179 ? -25.234 27.255 23.951 1.00 88.62 179 LYS A N 1
ATOM 1488 C CA . LYS A 1 179 ? -24.816 27.930 22.708 1.00 88.62 179 LYS A CA 1
ATOM 1489 C C . LYS A 1 179 ? -25.475 27.353 21.455 1.00 88.62 179 LYS A C 1
ATOM 1491 O O . LYS A 1 179 ? -25.827 28.099 20.551 1.00 88.62 179 LYS A O 1
ATOM 1496 N N . GLN A 1 180 ? -25.659 26.034 21.383 1.00 89.44 180 GLN A N 1
ATOM 1497 C CA . GLN A 1 180 ? -26.321 25.394 20.237 1.00 89.44 180 GLN A CA 1
ATOM 1498 C C . GLN A 1 180 ? -27.811 25.743 20.126 1.00 89.44 180 GLN A C 1
ATOM 1500 O O . GLN A 1 180 ? -28.365 25.681 19.030 1.00 89.44 180 GLN A O 1
ATOM 1505 N N . PHE A 1 181 ? -28.455 26.089 21.243 1.00 89.00 181 PHE A N 1
ATOM 1506 C CA . PHE A 1 181 ? -29.865 26.477 21.291 1.00 89.00 181 PHE A CA 1
ATOM 1507 C C . PHE A 1 181 ? -30.086 27.996 21.246 1.00 89.00 181 PHE A C 1
ATOM 1509 O O . PHE A 1 181 ? -31.232 28.442 21.333 1.00 89.00 181 PHE A O 1
ATOM 1516 N N . GLU A 1 182 ? -29.032 28.801 21.092 1.00 88.06 182 GLU A N 1
ATOM 1517 C CA . GLU A 1 182 ? -29.183 30.235 20.851 1.00 88.06 182 GLU A CA 1
ATOM 1518 C C . GLU A 1 182 ? -29.764 30.477 19.443 1.00 88.06 182 GLU A C 1
ATOM 1520 O O . GLU A 1 182 ? -29.360 29.819 18.477 1.00 88.06 182 GLU A O 1
ATOM 1525 N N . PRO A 1 183 ? -30.748 31.386 19.295 1.00 84.44 183 PRO A N 1
ATOM 1526 C CA . PRO A 1 183 ? -31.347 31.677 18.000 1.00 84.44 183 PRO A CA 1
ATOM 1527 C C . PRO A 1 183 ? -30.284 32.213 17.039 1.00 84.44 183 PRO A C 1
ATOM 1529 O O . PRO A 1 183 ? -29.511 33.110 17.381 1.00 84.44 183 PRO A O 1
ATOM 1532 N N . ASN A 1 184 ? -30.257 31.668 15.819 1.00 76.94 184 ASN A N 1
ATOM 1533 C CA . ASN A 1 184 ? -29.301 32.120 14.822 1.00 76.94 184 ASN A CA 1
ATOM 1534 C C . ASN A 1 184 ? -29.606 33.581 14.461 1.00 76.94 184 ASN A C 1
ATOM 1536 O O . ASN A 1 184 ? -30.679 33.881 13.943 1.00 76.94 184 ASN A O 1
ATOM 1540 N N . THR A 1 185 ? -28.669 34.482 14.758 1.00 71.44 185 THR A N 1
ATOM 1541 C CA . THR A 1 185 ? -28.820 35.921 14.484 1.00 71.44 185 THR A CA 1
ATOM 1542 C C . THR A 1 185 ? -28.372 36.269 13.056 1.00 71.44 185 THR A C 1
ATOM 1544 O O . THR A 1 185 ? -28.394 37.433 12.662 1.00 71.44 185 THR A O 1
ATOM 1547 N N . ASP A 1 186 ? -27.966 35.275 12.257 1.00 68.81 186 ASP A N 1
ATOM 1548 C CA . ASP A 1 186 ? -27.589 35.485 10.863 1.00 68.81 186 ASP A CA 1
ATOM 1549 C C . ASP A 1 186 ? -28.805 35.951 10.035 1.00 68.81 186 ASP A C 1
ATOM 1551 O O . ASP A 1 186 ? -29.776 35.200 9.888 1.00 68.81 186 ASP A O 1
ATOM 1555 N N . PRO A 1 187 ? -28.753 37.136 9.393 1.00 61.06 187 PRO A N 1
ATOM 1556 C CA . PRO A 1 187 ? -29.879 37.724 8.654 1.00 61.06 187 PRO A CA 1
ATOM 1557 C C . PRO A 1 187 ? -30.217 37.000 7.335 1.00 61.06 187 PRO A C 1
ATOM 1559 O O . PRO A 1 187 ? -30.910 37.539 6.477 1.00 61.06 187 PRO A O 1
ATOM 1562 N N . ILE A 1 188 ? -29.717 35.780 7.126 1.00 56.62 188 ILE A N 1
ATOM 1563 C CA . ILE A 1 188 ? -29.870 35.029 5.872 1.00 56.62 188 ILE A CA 1
ATOM 1564 C C . ILE A 1 188 ? -31.264 34.378 5.767 1.00 56.62 188 ILE A C 1
ATOM 1566 O O . ILE A 1 188 ? -31.720 34.090 4.659 1.00 56.62 188 ILE A O 1
ATOM 1570 N N . PHE A 1 189 ? -31.970 34.183 6.886 1.00 55.34 189 PHE A N 1
ATOM 1571 C CA . PHE A 1 189 ? -33.252 33.465 6.911 1.00 55.34 189 PHE A CA 1
ATOM 1572 C C . PHE A 1 189 ? -34.507 34.351 6.916 1.00 55.34 189 PHE A C 1
ATOM 1574 O O . PHE A 1 189 ? -35.603 33.821 6.738 1.00 55.34 189 PHE A O 1
ATOM 1581 N N . ASP A 1 190 ? -34.373 35.678 6.982 1.00 49.91 190 ASP A N 1
ATOM 1582 C CA . ASP A 1 190 ? -35.503 36.613 6.856 1.00 49.91 190 ASP A CA 1
ATOM 1583 C C . ASP A 1 190 ? -35.854 36.893 5.382 1.00 49.91 190 ASP A C 1
ATOM 1585 O O . ASP A 1 190 ? -35.928 38.033 4.927 1.00 49.91 190 ASP A O 1
ATOM 1589 N N . ASN A 1 191 ? -36.083 35.833 4.602 1.00 48.22 191 ASN A N 1
ATOM 1590 C CA . ASN A 1 191 ? -36.681 35.930 3.270 1.00 48.22 191 ASN A CA 1
ATOM 1591 C C . ASN A 1 191 ? -38.049 35.225 3.269 1.00 48.22 191 ASN A C 1
ATOM 1593 O O . ASN A 1 191 ? -38.097 33.996 3.351 1.00 48.22 191 ASN A O 1
ATOM 1597 N N . PRO A 1 192 ? -39.179 35.941 3.100 1.00 49.44 192 PRO A N 1
ATOM 1598 C CA . PRO A 1 192 ? -40.524 35.359 3.153 1.00 49.44 192 PRO A CA 1
ATOM 1599 C C . PRO A 1 192 ? -40.924 34.603 1.867 1.00 49.44 192 PRO A C 1
ATOM 1601 O O . PRO A 1 192 ? -42.098 34.549 1.510 1.00 49.44 192 PRO A O 1
ATOM 1604 N N . ILE A 1 193 ? -39.976 34.001 1.142 1.00 46.09 193 ILE A N 1
ATOM 1605 C CA . ILE A 1 193 ? -40.236 33.342 -0.149 1.00 46.09 193 ILE A CA 1
ATOM 1606 C C . ILE A 1 193 ? -39.892 31.856 -0.080 1.00 46.09 193 ILE A C 1
ATOM 1608 O O . ILE A 1 193 ? -39.071 31.371 -0.844 1.00 46.09 193 ILE A O 1
ATOM 1612 N N . LEU A 1 194 ? -40.547 31.105 0.804 1.00 43.47 194 LEU A N 1
ATOM 1613 C CA . LEU A 1 194 ? -40.704 29.654 0.640 1.00 43.47 194 LEU A CA 1
ATOM 1614 C C . LEU A 1 194 ? -42.102 29.214 1.102 1.00 43.47 194 LEU A C 1
ATOM 1616 O O . LEU A 1 194 ? -42.262 28.337 1.944 1.00 43.47 194 LEU A O 1
ATOM 1620 N N . SER A 1 195 ? -43.144 29.784 0.486 1.00 40.97 195 SER A N 1
ATOM 1621 C CA . SER A 1 195 ? -44.431 29.088 0.356 1.00 40.97 195 SER A CA 1
ATOM 1622 C C . SER A 1 195 ? -44.237 27.908 -0.604 1.00 40.97 195 SER A C 1
ATOM 1624 O O . SER A 1 195 ? -44.528 27.995 -1.800 1.00 40.97 195 SER A O 1
ATOM 1626 N N . GLY A 1 196 ? -43.688 26.806 -0.093 1.00 42.66 196 GLY A N 1
ATOM 1627 C CA . GLY A 1 196 ? -43.597 25.544 -0.814 1.00 42.66 196 GLY A CA 1
ATOM 1628 C C . GLY A 1 196 ? -44.997 25.020 -1.118 1.00 42.66 196 GLY A C 1
ATOM 1629 O O . GLY A 1 196 ? -45.731 24.635 -0.213 1.00 42.66 196 GLY A O 1
ATOM 1630 N N . LYS A 1 197 ? -45.375 25.003 -2.401 1.00 40.56 197 LYS A N 1
ATOM 1631 C CA . LYS A 1 197 ? -46.539 24.249 -2.877 1.00 40.56 197 LYS A CA 1
ATOM 1632 C C . LYS A 1 197 ? -46.344 22.780 -2.503 1.00 40.56 197 LYS A C 1
ATOM 1634 O O . LYS A 1 197 ? -45.512 22.100 -3.104 1.00 40.56 197 LYS A O 1
ATOM 1639 N N . VAL A 1 198 ? -47.125 22.301 -1.542 1.00 42.66 198 VAL A N 1
ATOM 1640 C CA . VAL A 1 198 ? -47.329 20.871 -1.309 1.00 42.66 198 VAL A CA 1
ATOM 1641 C C . VAL A 1 198 ? -47.989 20.317 -2.570 1.00 42.66 198 VAL A C 1
ATOM 1643 O O . VAL A 1 198 ? -49.098 20.711 -2.922 1.00 42.66 198 VAL A O 1
ATOM 1646 N N . LYS A 1 199 ? -47.276 19.465 -3.311 1.00 39.53 199 LYS A N 1
ATOM 1647 C CA . LYS A 1 199 ? -47.896 18.633 -4.343 1.00 39.53 199 LYS A CA 1
ATOM 1648 C C . LYS A 1 199 ? -48.433 17.393 -3.643 1.00 39.53 199 LYS A C 1
ATOM 1650 O O . LYS A 1 199 ? -47.648 16.557 -3.205 1.00 39.53 199 LYS A O 1
ATOM 1655 N N . GLU A 1 200 ? -49.752 17.310 -3.524 1.00 41.09 200 GLU A N 1
ATOM 1656 C CA . GLU A 1 200 ? -50.440 16.061 -3.211 1.00 41.09 200 GLU A CA 1
ATOM 1657 C C . GLU A 1 200 ? -50.185 15.058 -4.342 1.00 41.09 200 GLU A C 1
ATOM 1659 O O . GLU A 1 200 ? -50.269 15.398 -5.526 1.00 41.09 200 GLU A O 1
ATOM 1664 N N . ALA A 1 201 ? -49.808 13.839 -3.964 1.00 40.19 201 ALA A N 1
ATOM 1665 C CA . ALA A 1 201 ? -49.690 12.715 -4.876 1.00 40.19 201 ALA A CA 1
ATOM 1666 C C . ALA A 1 201 ? -51.066 12.051 -5.023 1.00 40.19 201 ALA A C 1
ATOM 1668 O O . ALA A 1 201 ? -51.692 11.712 -4.017 1.00 40.19 201 ALA A O 1
ATOM 1669 N N . VAL A 1 202 ? -51.500 11.877 -6.273 1.00 42.53 202 VAL A N 1
ATOM 1670 C CA . VAL A 1 202 ? -52.526 10.908 -6.689 1.00 42.53 202 VAL A CA 1
ATOM 1671 C C . VAL A 1 202 ? -51.805 9.680 -7.221 1.00 42.53 202 VAL A C 1
ATOM 1673 O O . VAL A 1 202 ? -50.818 9.884 -7.968 1.00 42.53 202 VAL A O 1
#

Secondary structure (DSSP, 8-state):
-PPP----------------EEE-HHHHHHHHHHSPPP-----SHHHHHHHHHHHHHHHHHHHEEE--PPPPPPPPHHHHHHHHHHHHHHHHHHHH--HHHHHHHHHHHHHHHHHHHHHHHHHHHHHHHT--TTSHHHHHHHHHHSPP--PPPPPB-TTSPBP-SHHHHHHHHHHHHHHHTSPP--TTS-------------

Foldseek 3Di:
DDDDDDDDPPDDDPPPDPFDKDFPVVQLVVCVVPPDQPDWDCPDPVSVVVSVVVSSVVSRVVRIDGDDDPPPDDDDPVLVVLVVVLVVLVVVCVVVVDVVSVVVNVVSVVVSVVVVVVVVVVVVVVVVVPDDPPDPVVVVVVVVVDDPDDPDAAQAAPVRDGDDDPVSVVVRVVVVVVVVPPPPPPPPPPDPPPPPPDDDDD

Mean predicted aligned error: 16.86 Å

Organism: Araneus ventricosus (NCBI:txid182803)

Sequence (202 aa):
HLPVTLALDTGRFPINSPEHFSTNWENFRHILKFKPLPACKITSDDDVENAVHGSLKEALTESSTQKFKDPPEKLPLEIRDKIHLRNYLRRQWQRTRDPEYRREFYKIKDEVANETKQHLLQKRAQQIESLTPEARTLWRRSQLLRKPFTPIPPLRDETGDPAFAPIEKEEIIADSLRKQFEPNTDPIFDNPILSGKVKEAV

Nearest PDB structures (foldseek):
  8uw3-assembly1_A  TM=3.441E-01  e=8.368E-01  Homo sapiens